Protein AF-A0A1G0DYE3-F1 (afdb_monomer_lite)

Sequence (332 aa):
MWALLFSGAIPAPATSFSSVQWHAHEMFFGFGWAVLGGFLLTSTKNWVKVRGYHGAALMFLVAAWLFERIGMWFEGAWPPFLFLISNNLFLGSIVAMLLWTLIRNRSSDFYPDNYFFLLMLPLFLVAKNLMLSAEYALVGWSMALGLFRMAFLVMLERTLAQFMKGVFNVTILQNPALDKSIKLLGLLLVFESLMPAQLAGGIALLLALLLAGRLVFWKPQLGMQRLDIGIMYLGYLAITAQLLVEFLGYIVHIEWIGSVPIHLFAFGAMGLVIPAMIVRISKGHTGRKVAFDALDKLALWIMMLAFVLRIVAPQIYPAAYAHWIRLAALCW

pLDDT: mean 95.25, std 3.14, range [78.81, 98.75]

Structure (mmCIF, N/CA/C/O backbone):
data_AF-A0A1G0DYE3-F1
#
_entry.id   AF-A0A1G0DYE3-F1
#
loop_
_atom_site.group_PDB
_atom_site.id
_atom_site.type_symbol
_atom_site.label_atom_id
_atom_site.label_alt_id
_atom_site.label_comp_id
_atom_site.label_asym_id
_atom_site.label_entity_id
_atom_site.label_seq_id
_atom_site.pdbx_PDB_ins_code
_atom_site.Cartn_x
_atom_site.Cartn_y
_atom_site.Cartn_z
_atom_site.occupancy
_atom_site.B_iso_or_equiv
_atom_site.auth_seq_id
_atom_site.auth_comp_id
_atom_site.auth_asym_id
_atom_site.auth_atom_id
_atom_site.pdbx_PDB_model_num
ATOM 1 N N . MET A 1 1 ? -0.150 -12.733 -14.035 1.00 91.25 1 MET A N 1
ATOM 2 C CA . MET A 1 1 ? 0.661 -12.164 -15.143 1.00 91.25 1 MET A CA 1
ATOM 3 C C . MET A 1 1 ? 2.136 -12.029 -14.783 1.00 91.25 1 MET A C 1
ATOM 5 O O . MET A 1 1 ? 2.940 -12.653 -15.458 1.00 91.25 1 MET A O 1
ATOM 9 N N . TRP A 1 2 ? 2.508 -11.305 -13.717 1.00 94.12 2 TRP A N 1
ATOM 10 C CA . TRP A 1 2 ? 3.921 -11.138 -13.326 1.00 94.12 2 TRP A CA 1
ATOM 11 C C . TRP A 1 2 ? 4.719 -12.447 -13.237 1.00 94.12 2 TRP A C 1
ATOM 13 O O . TRP A 1 2 ? 5.778 -12.541 -13.836 1.00 94.12 2 TRP A O 1
ATOM 23 N N . ALA A 1 3 ? 4.206 -13.486 -12.570 1.00 94.50 3 ALA A N 1
ATOM 24 C CA . ALA A 1 3 ? 4.919 -14.764 -12.476 1.00 94.50 3 ALA A CA 1
ATOM 25 C C . ALA A 1 3 ? 5.198 -15.420 -13.847 1.00 94.50 3 ALA A C 1
ATOM 27 O O . ALA A 1 3 ? 6.220 -16.082 -14.009 1.00 94.50 3 ALA A O 1
ATOM 28 N N . LEU A 1 4 ? 4.323 -15.214 -14.839 1.00 94.62 4 LEU A N 1
ATOM 29 C CA . LEU A 1 4 ? 4.527 -15.701 -16.209 1.00 94.62 4 LEU A CA 1
ATOM 30 C C . LEU A 1 4 ? 5.620 -14.895 -16.922 1.00 94.62 4 LEU A C 1
ATOM 32 O O . LEU A 1 4 ? 6.478 -15.483 -17.566 1.00 94.62 4 LEU A O 1
ATOM 36 N N . LEU A 1 5 ? 5.627 -13.570 -16.748 1.00 94.44 5 LEU A N 1
ATOM 37 C CA . LEU A 1 5 ? 6.681 -12.686 -17.259 1.00 94.44 5 LEU A CA 1
ATOM 38 C C . LEU A 1 5 ? 8.042 -13.012 -16.637 1.00 94.44 5 LEU A C 1
ATOM 40 O O . LEU A 1 5 ? 9.027 -13.203 -17.340 1.00 94.44 5 LEU A O 1
ATOM 44 N N . PHE A 1 6 ? 8.083 -13.126 -15.310 1.00 92.94 6 PHE A N 1
ATOM 45 C CA . PHE A 1 6 ? 9.300 -13.395 -14.551 1.00 92.94 6 PHE A CA 1
ATOM 46 C C . PHE A 1 6 ? 9.912 -14.761 -14.885 1.00 92.94 6 PHE A C 1
ATOM 48 O O . PHE A 1 6 ? 11.128 -14.908 -14.895 1.00 92.94 6 PHE A O 1
ATOM 55 N N . SER A 1 7 ? 9.078 -15.767 -15.169 1.00 91.75 7 SER A N 1
ATOM 56 C CA . SER A 1 7 ? 9.542 -17.098 -15.585 1.00 91.75 7 SER A CA 1
ATOM 57 C C . SER A 1 7 ? 9.880 -17.204 -17.076 1.00 91.75 7 SER A C 1
ATOM 59 O O . SER A 1 7 ? 10.309 -18.269 -17.511 1.00 91.75 7 SER A O 1
ATOM 61 N N . GLY A 1 8 ? 9.683 -16.137 -17.859 1.00 92.62 8 GLY A N 1
ATOM 62 C CA . GLY A 1 8 ? 9.890 -16.143 -19.308 1.00 92.62 8 GLY A CA 1
ATOM 63 C C . GLY A 1 8 ? 8.821 -16.906 -20.097 1.00 92.62 8 GLY A C 1
ATOM 64 O O . GLY A 1 8 ? 9.007 -17.158 -21.282 1.00 92.62 8 GLY A O 1
ATOM 65 N N . ALA A 1 9 ? 7.699 -17.276 -19.467 1.00 93.88 9 ALA A N 1
ATOM 66 C CA . ALA A 1 9 ? 6.602 -17.988 -20.125 1.00 93.88 9 ALA A CA 1
ATOM 67 C C . ALA A 1 9 ? 5.828 -17.100 -21.116 1.00 93.88 9 ALA A C 1
ATOM 69 O O . ALA A 1 9 ? 5.238 -17.608 -22.067 1.00 93.88 9 ALA A O 1
ATOM 70 N N . ILE A 1 10 ? 5.821 -15.783 -20.891 1.00 94.44 10 ILE A N 1
ATOM 71 C CA . ILE A 1 10 ? 5.311 -14.779 -21.832 1.00 94.44 10 ILE A CA 1
ATOM 72 C C . ILE A 1 10 ? 6.323 -13.629 -21.947 1.00 94.44 10 ILE A C 1
ATOM 74 O O . ILE A 1 10 ? 6.994 -13.325 -20.955 1.00 94.44 10 ILE A O 1
ATOM 78 N N . PRO A 1 11 ? 6.447 -12.978 -23.118 1.00 93.19 11 PRO A N 1
ATOM 79 C CA . PRO A 1 11 ? 7.347 -11.842 -23.283 1.00 93.19 11 PRO A CA 1
ATOM 80 C C . PRO A 1 11 ? 6.851 -10.621 -22.502 1.00 93.19 11 PRO A C 1
ATOM 82 O O . PRO A 1 11 ? 5.645 -10.413 -22.347 1.00 93.19 11 PRO A O 1
ATOM 85 N N . ALA A 1 12 ? 7.792 -9.799 -22.034 1.00 92.50 12 ALA A N 1
ATOM 86 C CA . ALA A 1 12 ? 7.478 -8.489 -21.475 1.00 92.50 12 ALA A CA 1
ATOM 87 C C . ALA A 1 12 ? 6.901 -7.553 -22.544 1.00 92.50 12 ALA A C 1
ATOM 89 O O . ALA A 1 12 ? 7.297 -7.657 -23.709 1.00 92.50 12 ALA A O 1
ATOM 90 N N . PRO A 1 13 ? 5.967 -6.655 -22.169 1.00 92.19 13 PRO A N 1
ATOM 91 C CA . PRO A 1 13 ? 5.487 -5.639 -23.092 1.00 92.19 13 PRO A CA 1
ATOM 92 C C . PRO A 1 13 ? 6.665 -4.780 -23.569 1.00 92.19 13 PRO A C 1
ATOM 94 O O . PRO A 1 13 ? 7.620 -4.548 -22.825 1.00 92.19 13 PRO A O 1
ATOM 97 N N . ALA A 1 14 ? 6.611 -4.334 -24.823 1.00 94.12 14 ALA A N 1
ATOM 98 C CA . ALA A 1 14 ? 7.618 -3.438 -25.375 1.00 94.12 14 ALA A CA 1
ATOM 99 C C . ALA A 1 14 ? 7.403 -2.043 -24.781 1.00 94.12 14 ALA A C 1
ATOM 101 O O . ALA A 1 14 ? 6.465 -1.350 -25.175 1.00 94.12 14 ALA A O 1
ATOM 102 N N . THR A 1 15 ? 8.230 -1.674 -23.804 1.00 95.19 15 THR A N 1
ATOM 103 C CA . THR A 1 15 ? 8.064 -0.443 -23.029 1.00 95.19 15 THR A CA 1
ATOM 104 C C . THR A 1 15 ? 9.386 0.273 -22.779 1.00 95.19 15 THR A C 1
ATOM 106 O O . THR A 1 15 ? 10.444 -0.355 -22.745 1.00 95.19 15 THR A O 1
ATOM 109 N N . SER A 1 16 ? 9.329 1.587 -22.557 1.00 94.00 16 SER A N 1
ATOM 110 C CA . SER A 1 16 ? 10.488 2.403 -22.155 1.00 94.00 16 SER A CA 1
ATOM 111 C C . SER A 1 16 ? 10.996 2.102 -20.735 1.00 94.00 16 SER A C 1
ATOM 113 O O . SER A 1 16 ? 12.158 2.351 -20.417 1.00 94.00 16 SER A O 1
ATOM 115 N N . PHE A 1 17 ? 10.142 1.531 -19.885 1.00 94.81 17 PHE A N 1
ATOM 116 C CA . PHE A 1 17 ? 10.464 1.073 -18.534 1.00 94.81 17 PHE A CA 1
ATOM 117 C C . PHE A 1 17 ? 10.675 -0.448 -18.479 1.00 94.81 17 PHE A C 1
ATOM 119 O O . PHE A 1 17 ? 10.208 -1.202 -19.330 1.00 94.81 17 PHE A O 1
ATOM 126 N N . SER A 1 18 ? 11.366 -0.919 -17.443 1.00 95.38 18 SER A N 1
ATOM 127 C CA . SER A 1 18 ? 11.647 -2.344 -17.232 1.00 95.38 18 SER A CA 1
ATOM 128 C C . SER A 1 18 ? 10.414 -3.154 -16.803 1.00 95.38 18 SER A C 1
ATOM 130 O O . SER A 1 18 ? 9.450 -2.629 -16.241 1.00 95.38 18 SER A O 1
ATOM 132 N N . SER A 1 19 ? 10.480 -4.481 -16.955 1.00 95.00 19 SER A N 1
ATOM 133 C CA . SER A 1 19 ? 9.444 -5.402 -16.457 1.00 95.00 19 SER A CA 1
ATOM 134 C C . SER A 1 19 ? 9.255 -5.327 -14.934 1.00 95.00 19 SER A C 1
ATOM 136 O O . SER A 1 19 ? 8.149 -5.534 -14.436 1.00 95.00 19 SER A O 1
ATOM 138 N N . VAL A 1 20 ? 10.311 -4.984 -14.189 1.00 94.31 20 VAL A N 1
ATOM 139 C CA . VAL A 1 20 ? 10.255 -4.764 -12.737 1.00 94.31 20 VAL A CA 1
ATOM 140 C C . VAL A 1 20 ? 9.498 -3.476 -12.408 1.00 94.31 20 VAL A C 1
ATOM 142 O O . VAL A 1 20 ? 8.661 -3.486 -11.507 1.00 94.31 20 VAL A O 1
ATOM 145 N N . GLN A 1 21 ? 9.729 -2.390 -13.154 1.00 96.62 21 GLN A N 1
ATOM 146 C CA . GLN A 1 21 ? 8.952 -1.151 -13.010 1.00 96.62 21 GLN A CA 1
ATOM 147 C C . GLN A 1 21 ? 7.479 -1.378 -13.356 1.00 96.62 21 GLN A C 1
ATOM 149 O O . GLN A 1 21 ? 6.607 -0.949 -12.601 1.00 96.62 21 GLN A O 1
ATOM 154 N N . TRP A 1 22 ? 7.194 -2.117 -14.435 1.00 97.19 22 TRP A N 1
ATOM 155 C CA . TRP A 1 22 ? 5.833 -2.536 -14.770 1.00 97.19 22 TRP A CA 1
ATOM 156 C C . TRP A 1 22 ? 5.197 -3.314 -13.612 1.00 97.19 22 TRP A C 1
ATOM 158 O O . TRP A 1 22 ? 4.104 -2.980 -13.169 1.00 97.19 22 TRP A O 1
ATOM 168 N N . HIS A 1 23 ? 5.899 -4.297 -13.039 1.00 96.38 23 HIS A N 1
ATOM 169 C CA . HIS A 1 23 ? 5.387 -5.068 -11.906 1.00 96.38 23 HIS A CA 1
ATOM 170 C C . HIS A 1 23 ? 5.100 -4.207 -10.673 1.00 96.38 23 HIS A C 1
ATOM 172 O O . HIS A 1 23 ? 4.021 -4.325 -10.087 1.00 96.38 23 HIS A O 1
ATOM 178 N N . ALA A 1 24 ? 6.036 -3.334 -10.293 1.00 96.56 24 ALA A N 1
ATOM 179 C CA . ALA A 1 24 ? 5.851 -2.401 -9.185 1.00 96.56 24 ALA A CA 1
ATOM 180 C C . ALA A 1 24 ? 4.639 -1.488 -9.431 1.00 96.56 24 ALA A C 1
ATOM 182 O O . ALA A 1 24 ? 3.841 -1.248 -8.520 1.00 96.56 24 ALA A O 1
ATOM 183 N N . HIS A 1 25 ? 4.447 -1.055 -10.678 1.00 97.75 25 HIS A N 1
ATOM 184 C CA . HIS A 1 25 ? 3.293 -0.275 -11.091 1.00 97.75 25 HIS A CA 1
ATOM 185 C C . HIS A 1 25 ? 1.972 -1.027 -10.979 1.00 97.75 25 HIS A C 1
ATOM 187 O O . HIS A 1 25 ? 1.035 -0.520 -10.359 1.00 97.75 25 HIS A O 1
ATOM 193 N N . GLU A 1 26 ? 1.890 -2.245 -11.509 1.00 97.12 26 GLU A N 1
ATOM 194 C CA . GLU A 1 26 ? 0.702 -3.086 -11.360 1.00 97.12 26 GLU A CA 1
ATOM 195 C C . GLU A 1 26 ? 0.386 -3.362 -9.884 1.00 97.12 26 GLU A C 1
ATOM 197 O O . GLU A 1 26 ? -0.780 -3.366 -9.495 1.00 97.12 26 GLU A O 1
ATOM 202 N N . MET A 1 27 ? 1.405 -3.540 -9.041 1.00 96.88 27 MET A N 1
ATOM 203 C CA . MET A 1 27 ? 1.232 -3.811 -7.615 1.00 96.88 27 MET A CA 1
ATOM 204 C C . MET A 1 27 ? 0.679 -2.598 -6.853 1.00 96.88 27 MET A C 1
ATOM 206 O O . MET A 1 27 ? -0.327 -2.716 -6.151 1.00 96.88 27 MET A O 1
ATOM 210 N N . PHE A 1 28 ? 1.306 -1.426 -6.990 1.00 97.94 28 PHE A N 1
ATOM 211 C CA . PHE A 1 28 ? 0.920 -0.228 -6.238 1.00 97.94 28 PHE A CA 1
ATOM 212 C C . PHE A 1 28 ? -0.236 0.540 -6.881 1.00 97.94 28 PHE A C 1
ATOM 214 O O . PHE A 1 28 ? -1.190 0.909 -6.200 1.00 97.94 28 PHE A O 1
ATOM 221 N N . PHE A 1 29 ? -0.175 0.790 -8.185 1.00 98.19 29 PHE A N 1
ATOM 222 C CA . PHE A 1 29 ? -1.116 1.673 -8.879 1.00 98.19 29 PHE A CA 1
ATOM 223 C C . PHE A 1 29 ? -2.224 0.911 -9.607 1.00 98.19 29 PHE A C 1
ATOM 225 O O . PHE A 1 29 ? -3.344 1.408 -9.688 1.00 98.19 29 PHE A O 1
ATOM 232 N N . GLY A 1 30 ? -1.955 -0.321 -10.047 1.00 97.38 30 GLY A N 1
ATOM 233 C CA . GLY A 1 30 ? -2.987 -1.232 -10.539 1.00 97.38 30 GLY A CA 1
ATOM 234 C C . GLY A 1 30 ? -3.865 -1.751 -9.402 1.00 97.38 30 GLY A C 1
ATOM 235 O O . GLY A 1 30 ? -5.016 -1.347 -9.254 1.00 97.38 30 GLY A O 1
ATOM 236 N N . PHE A 1 31 ? -3.320 -2.636 -8.574 1.00 96.81 31 PHE A N 1
ATOM 237 C CA . PHE A 1 31 ? -4.048 -3.284 -7.486 1.00 96.81 31 PHE A CA 1
ATOM 238 C C . PHE A 1 31 ? -4.199 -2.383 -6.254 1.00 96.81 31 PHE A C 1
ATOM 240 O O . PHE A 1 31 ? -5.318 -2.149 -5.790 1.00 96.81 31 PHE A O 1
ATOM 247 N N . GLY A 1 32 ? -3.090 -1.849 -5.731 1.00 97.06 32 GLY A N 1
ATOM 248 C CA . GLY A 1 32 ? -3.085 -1.080 -4.485 1.00 97.06 32 GLY A CA 1
ATOM 249 C C . GLY A 1 32 ? -4.044 0.109 -4.510 1.00 97.06 32 GLY A C 1
ATOM 250 O O . GLY A 1 32 ? -4.842 0.275 -3.589 1.00 97.06 32 GLY A O 1
ATOM 251 N N . TRP A 1 33 ? -4.028 0.901 -5.583 1.00 97.75 33 TRP A N 1
ATOM 252 C CA . TRP A 1 33 ? -4.892 2.073 -5.732 1.00 97.75 33 TRP A CA 1
ATOM 253 C C . TRP A 1 33 ? -6.340 1.760 -6.094 1.00 97.75 33 TRP A C 1
ATOM 255 O O . TRP A 1 33 ? -7.221 2.516 -5.683 1.00 97.75 33 TRP A O 1
ATOM 265 N N . ALA A 1 34 ? -6.624 0.650 -6.780 1.00 96.69 34 ALA A N 1
ATOM 266 C CA . ALA A 1 34 ? -8.007 0.204 -6.950 1.00 96.69 34 ALA A CA 1
ATOM 267 C C . ALA A 1 34 ? -8.670 -0.024 -5.580 1.00 96.69 34 ALA A C 1
ATOM 269 O O . ALA A 1 34 ? -9.792 0.422 -5.331 1.00 96.69 34 ALA A O 1
ATOM 270 N N . VAL A 1 35 ? -7.935 -0.642 -4.653 1.00 95.62 35 VAL A N 1
ATOM 271 C CA . VAL A 1 35 ? -8.422 -0.936 -3.302 1.00 95.62 35 VAL A CA 1
ATOM 272 C C . VAL A 1 35 ? -8.392 0.298 -2.401 1.00 95.62 35 VAL A C 1
ATOM 274 O O . VAL A 1 35 ? -9.415 0.647 -1.811 1.00 95.62 35 VAL A O 1
ATOM 277 N N . LEU A 1 36 ? -7.244 0.976 -2.293 1.00 96.62 36 LEU A N 1
ATOM 278 C CA . LEU A 1 36 ? -7.081 2.162 -1.447 1.00 96.62 36 LEU A CA 1
ATOM 279 C C . LEU A 1 36 ? -8.028 3.279 -1.888 1.00 96.62 36 LEU A C 1
ATOM 281 O O . LEU A 1 36 ? -8.699 3.885 -1.057 1.00 96.62 36 LEU A O 1
ATOM 285 N N . GLY A 1 37 ? -8.133 3.512 -3.194 1.00 96.44 37 GLY A N 1
ATOM 286 C CA . GLY A 1 37 ? -9.046 4.482 -3.776 1.00 96.44 37 GLY A CA 1
ATOM 287 C C . GLY A 1 37 ? -10.507 4.180 -3.451 1.00 96.44 37 GLY A C 1
ATOM 288 O O . GLY A 1 37 ? -11.218 5.048 -2.944 1.00 96.44 37 GLY A O 1
ATOM 289 N N . GLY A 1 38 ? -10.950 2.937 -3.673 1.00 94.25 38 GLY A N 1
ATOM 290 C CA . GLY A 1 38 ? -12.312 2.508 -3.339 1.00 94.25 38 GLY A CA 1
ATOM 291 C C . GLY A 1 38 ? -12.625 2.621 -1.842 1.00 94.25 38 GLY A C 1
ATOM 292 O O . GLY A 1 38 ? -13.696 3.111 -1.462 1.00 94.25 38 GLY A O 1
ATOM 293 N N . PHE A 1 39 ? -11.670 2.243 -0.986 1.00 93.19 39 PHE A N 1
ATOM 294 C CA . PHE A 1 39 ? -11.766 2.435 0.460 1.00 93.19 39 PHE A CA 1
ATOM 295 C C . PHE A 1 39 ? -11.916 3.919 0.808 1.00 93.19 39 PHE A C 1
ATOM 297 O O . PHE A 1 39 ? -12.878 4.293 1.474 1.00 93.19 39 PHE A O 1
ATOM 304 N N . LEU A 1 40 ? -11.025 4.784 0.317 1.00 95.38 40 LEU A N 1
ATOM 305 C CA . LEU A 1 40 ? -11.035 6.209 0.643 1.00 95.38 40 LEU A CA 1
ATOM 306 C C . LEU A 1 40 ? -12.302 6.907 0.145 1.00 95.38 40 LEU A C 1
ATOM 308 O O . LEU A 1 40 ? -12.895 7.669 0.905 1.00 95.38 40 LEU A O 1
ATOM 312 N N . LEU A 1 41 ? -12.791 6.618 -1.064 1.00 95.19 41 LEU A N 1
ATOM 313 C CA . LEU A 1 41 ? -14.058 7.179 -1.560 1.00 95.19 41 LEU A CA 1
ATOM 314 C C . LEU A 1 41 ? -15.249 6.787 -0.671 1.00 95.19 41 LEU A C 1
ATOM 316 O O . LEU A 1 41 ? -16.208 7.547 -0.518 1.00 95.19 41 LEU A O 1
ATOM 320 N N . THR A 1 42 ? -15.179 5.610 -0.051 1.00 91.06 42 THR A N 1
ATOM 321 C CA . THR A 1 42 ? -16.215 5.109 0.852 1.00 91.06 42 THR A CA 1
ATOM 322 C C . THR A 1 42 ? -16.070 5.662 2.267 1.00 91.06 42 THR A C 1
ATOM 324 O O . THR A 1 42 ? -17.075 5.969 2.904 1.00 91.06 42 THR A O 1
ATOM 327 N N . SER A 1 43 ? -14.848 5.790 2.779 1.00 90.88 43 SER A N 1
ATOM 328 C CA . SER A 1 43 ? -14.583 6.221 4.151 1.00 90.88 43 SER A CA 1
ATOM 329 C C . SER A 1 43 ? -14.651 7.734 4.316 1.00 90.88 43 SER A C 1
ATOM 331 O O . SER A 1 43 ? -15.241 8.204 5.286 1.00 90.88 43 SER A O 1
ATOM 333 N N . THR A 1 44 ? -14.120 8.501 3.360 1.00 92.69 44 THR A N 1
ATOM 334 C CA . THR A 1 44 ? -14.093 9.973 3.430 1.00 92.69 44 THR A CA 1
ATOM 335 C C . THR A 1 44 ? -15.492 10.559 3.551 1.00 92.69 44 THR A C 1
ATOM 337 O O . THR A 1 44 ? -15.706 11.436 4.384 1.00 92.69 44 THR A O 1
ATOM 340 N N . LYS A 1 45 ? -16.480 10.007 2.833 1.00 90.94 45 LYS A N 1
ATOM 341 C CA . LYS A 1 45 ? -17.884 10.435 2.938 1.00 90.94 45 LYS A CA 1
ATOM 342 C C . LYS A 1 45 ? -18.413 10.363 4.379 1.00 90.94 45 LYS A C 1
ATOM 344 O O . LYS A 1 45 ? -19.159 11.237 4.803 1.00 90.94 45 LYS A O 1
ATOM 349 N N . ASN A 1 46 ? -17.997 9.346 5.141 1.00 90.50 46 ASN A N 1
ATOM 350 C CA . ASN A 1 46 ? -18.403 9.162 6.532 1.00 90.50 46 ASN A CA 1
ATOM 351 C C . ASN A 1 46 ? -17.648 10.128 7.451 1.00 90.50 46 ASN A C 1
ATOM 353 O O . ASN A 1 46 ? -18.221 10.618 8.418 1.00 90.50 46 ASN A O 1
ATOM 357 N N . TRP A 1 47 ? -16.379 10.416 7.145 1.00 93.06 47 TRP A N 1
ATOM 358 C CA . TRP A 1 47 ? -15.543 11.334 7.926 1.00 93.06 47 TRP A CA 1
ATOM 359 C C . TRP A 1 47 ? -16.059 12.770 7.869 1.00 93.06 47 TRP A C 1
ATOM 361 O O . TRP A 1 47 ? -16.154 13.413 8.909 1.00 93.06 47 TRP A O 1
ATOM 371 N N . VAL A 1 48 ? -16.445 13.239 6.676 1.00 94.00 48 VAL A N 1
ATOM 372 C CA . VAL A 1 48 ? -16.955 14.606 6.461 1.00 94.00 48 VAL A CA 1
ATOM 373 C C . VAL A 1 48 ? -18.487 14.697 6.391 1.00 94.00 48 VAL A C 1
ATOM 375 O O . VAL A 1 48 ? -19.030 15.778 6.170 1.00 94.00 48 VAL A O 1
ATOM 378 N N . LYS A 1 49 ? -19.195 13.578 6.600 1.00 92.75 49 LYS A N 1
ATOM 379 C CA . LYS A 1 49 ? -20.669 13.465 6.649 1.00 92.75 49 LYS A CA 1
ATOM 380 C C . LYS A 1 49 ? -21.391 13.926 5.375 1.00 92.75 49 LYS A C 1
ATOM 382 O O . LYS A 1 49 ? -22.409 14.610 5.441 1.00 92.75 49 LYS A O 1
ATOM 387 N N . VAL A 1 50 ? -20.892 13.515 4.211 1.00 94.25 50 VAL A N 1
ATOM 388 C CA . VAL A 1 50 ? -21.513 13.801 2.906 1.00 94.25 50 VAL A CA 1
ATOM 389 C C . VAL A 1 50 ? -21.956 12.526 2.195 1.00 94.25 50 VAL A C 1
ATOM 391 O O . VAL A 1 50 ? -21.566 11.411 2.547 1.00 94.25 50 VAL A O 1
ATOM 394 N N . ARG A 1 51 ? -22.772 12.680 1.149 1.00 92.94 51 ARG A N 1
ATOM 395 C CA . ARG A 1 51 ? -23.107 11.573 0.250 1.00 92.94 51 ARG A CA 1
ATOM 396 C C . ARG A 1 51 ? -21.866 11.177 -0.556 1.00 92.94 51 ARG A C 1
ATOM 398 O O . ARG A 1 51 ? -21.210 12.026 -1.145 1.00 92.94 51 ARG A O 1
ATOM 405 N N . GLY A 1 52 ? -21.557 9.883 -0.585 1.00 92.06 52 GLY A N 1
ATOM 406 C CA . GLY A 1 52 ? -20.434 9.358 -1.367 1.00 92.06 52 GLY A CA 1
ATOM 407 C C . GLY A 1 52 ? -20.727 9.303 -2.865 1.00 92.06 52 GLY A C 1
ATOM 408 O O . GLY A 1 52 ? -21.887 9.259 -3.279 1.00 92.06 52 GLY A O 1
ATOM 409 N N . TYR A 1 53 ? -19.663 9.247 -3.664 1.00 94.94 53 TYR A N 1
ATOM 410 C CA . TYR A 1 53 ? -19.744 9.065 -5.111 1.00 94.94 53 TYR A CA 1
ATOM 411 C C . TYR A 1 53 ? -20.404 7.729 -5.483 1.00 94.94 53 TYR A C 1
ATOM 413 O O . TYR A 1 53 ? -20.185 6.709 -4.829 1.00 94.94 53 TYR A O 1
ATOM 421 N N . HIS A 1 54 ? -21.217 7.734 -6.541 1.00 94.06 54 HIS A N 1
ATOM 422 C CA . HIS A 1 54 ? -21.928 6.558 -7.044 1.00 94.06 54 HIS A CA 1
ATOM 423 C C . HIS A 1 54 ? -22.207 6.672 -8.550 1.00 94.06 54 HIS A C 1
ATOM 425 O O . HIS A 1 54 ? -22.092 7.750 -9.135 1.00 94.06 54 HIS A O 1
ATOM 431 N N . GLY A 1 55 ? -22.630 5.570 -9.176 1.00 95.56 55 GLY A N 1
ATOM 432 C CA . GLY A 1 55 ? -23.072 5.553 -10.574 1.00 95.56 55 GLY A CA 1
ATOM 433 C C . GLY A 1 55 ? -21.962 5.941 -11.553 1.00 95.56 55 GLY A C 1
ATOM 434 O O . GLY A 1 55 ? -20.861 5.397 -11.481 1.00 95.56 55 GLY A O 1
ATOM 435 N N . ALA A 1 56 ? -22.253 6.889 -12.450 1.00 97.69 56 ALA A N 1
ATOM 436 C CA . ALA A 1 56 ? -21.372 7.288 -13.551 1.00 97.69 56 ALA A CA 1
ATOM 437 C C . ALA A 1 56 ? -19.953 7.678 -13.105 1.00 97.69 56 ALA A C 1
ATOM 439 O O . ALA A 1 56 ? -18.990 7.321 -13.775 1.00 97.69 56 ALA A O 1
ATOM 440 N N . ALA A 1 57 ? -19.804 8.332 -11.947 1.00 97.19 57 ALA A N 1
ATOM 441 C CA . ALA A 1 57 ? -18.487 8.686 -11.415 1.00 97.19 57 ALA A CA 1
ATOM 442 C C . ALA A 1 57 ? -17.614 7.446 -11.150 1.00 97.19 57 ALA A C 1
ATOM 444 O O . ALA A 1 57 ? -16.433 7.436 -11.481 1.00 97.19 57 ALA A O 1
ATOM 445 N N . LEU A 1 58 ? -18.197 6.376 -10.597 1.00 97.06 58 LEU A N 1
ATOM 446 C CA . LEU A 1 58 ? -17.467 5.131 -10.346 1.00 97.06 58 LEU A CA 1
ATOM 447 C C . LEU A 1 58 ? -17.228 4.343 -11.639 1.00 97.06 58 LEU A C 1
ATOM 449 O O . LEU A 1 58 ? -16.151 3.782 -11.804 1.00 97.06 58 LEU A O 1
ATOM 453 N N . MET A 1 59 ? -18.187 4.342 -12.574 1.00 98.25 59 MET A N 1
ATOM 454 C CA . MET A 1 59 ? -17.999 3.724 -13.896 1.00 98.25 59 MET A CA 1
ATOM 455 C C . MET A 1 59 ? -16.841 4.378 -14.656 1.00 98.25 59 MET A C 1
ATOM 457 O O . MET A 1 59 ? -16.012 3.677 -15.230 1.00 98.25 59 MET A O 1
ATOM 461 N N . PHE A 1 60 ? -16.746 5.710 -14.607 1.00 98.56 60 PHE A N 1
ATOM 462 C CA . PHE A 1 60 ? -15.635 6.458 -15.185 1.00 98.56 60 PHE A CA 1
ATOM 463 C C . PHE A 1 60 ? -14.293 6.065 -14.557 1.00 98.56 60 PHE A C 1
ATOM 465 O O . PHE A 1 60 ? -13.349 5.790 -15.288 1.00 98.56 60 PHE A O 1
ATOM 472 N N . LEU A 1 61 ? -14.206 5.977 -13.223 1.00 98.56 61 LEU A N 1
ATOM 473 C CA . LEU A 1 61 ? -12.970 5.552 -12.558 1.00 98.56 61 LEU A CA 1
ATOM 474 C C . LEU A 1 61 ? -12.558 4.128 -12.955 1.00 98.56 61 LEU A C 1
ATOM 476 O O . LEU A 1 61 ? -11.376 3.885 -13.177 1.00 98.56 61 LEU A O 1
ATOM 480 N N . VAL A 1 62 ? -13.513 3.203 -13.098 1.00 98.50 62 VAL A N 1
ATOM 481 C CA . VAL A 1 62 ? -13.239 1.839 -13.581 1.00 98.50 62 VAL A CA 1
ATOM 482 C C . VAL A 1 62 ? -12.750 1.855 -15.032 1.00 98.50 62 VAL A C 1
ATOM 484 O O . VAL A 1 62 ? -11.769 1.188 -15.350 1.00 98.50 62 VAL A O 1
ATOM 487 N N . ALA A 1 63 ? -13.386 2.637 -15.908 1.00 98.75 63 ALA A N 1
ATOM 488 C CA . ALA A 1 63 ? -12.959 2.777 -17.298 1.00 98.75 63 ALA A CA 1
ATOM 489 C C . ALA A 1 63 ? -11.556 3.394 -17.405 1.00 98.75 63 ALA A C 1
ATOM 491 O O . ALA A 1 63 ? -10.723 2.886 -18.149 1.00 98.75 63 ALA A O 1
ATOM 492 N N . ALA A 1 64 ? -11.265 4.434 -16.620 1.00 98.75 64 ALA A N 1
ATOM 493 C CA . ALA A 1 64 ? -9.944 5.049 -16.549 1.00 98.75 64 ALA A CA 1
ATOM 494 C C . ALA A 1 64 ? -8.888 4.069 -16.013 1.00 98.75 64 ALA A C 1
ATOM 496 O O . ALA A 1 64 ? -7.773 4.029 -16.526 1.00 98.75 64 ALA A O 1
ATOM 497 N N . TRP A 1 65 ? -9.239 3.243 -15.021 1.00 98.69 65 TRP A N 1
ATOM 498 C CA . TRP A 1 65 ? -8.353 2.204 -14.494 1.00 98.69 65 TRP A CA 1
ATOM 499 C C . TRP A 1 65 ? -8.032 1.137 -15.548 1.00 98.69 65 TRP A C 1
ATOM 501 O O . TRP A 1 65 ? -6.866 0.795 -15.741 1.00 98.69 65 TRP A O 1
ATOM 511 N N . LEU A 1 66 ? -9.045 0.649 -16.277 1.00 98.69 66 LEU A N 1
ATOM 512 C CA . LEU A 1 66 ? -8.856 -0.292 -17.387 1.00 98.69 66 LEU A CA 1
ATOM 513 C C . LEU A 1 66 ? -8.013 0.325 -18.507 1.00 98.69 66 LEU A C 1
ATOM 515 O O . LEU A 1 66 ? -7.105 -0.326 -19.019 1.00 98.69 66 LEU A O 1
ATOM 519 N N . PHE A 1 67 ? -8.284 1.584 -18.853 1.00 98.69 67 PHE A N 1
ATOM 520 C CA . PHE A 1 67 ? -7.533 2.322 -19.863 1.00 98.69 67 PHE A CA 1
ATOM 521 C C . PHE A 1 67 ? -6.047 2.405 -19.508 1.00 98.69 67 PHE A C 1
ATOM 523 O O . PHE A 1 67 ? -5.202 2.142 -20.361 1.00 98.69 67 PHE A O 1
ATOM 530 N N . GLU A 1 68 ? -5.736 2.647 -18.235 1.00 98.38 68 GLU A N 1
ATOM 531 C CA . GLU A 1 68 ? -4.373 2.631 -17.716 1.00 98.38 68 GLU A CA 1
ATOM 532 C C . GLU A 1 68 ? -3.696 1.258 -17.850 1.00 98.38 68 GLU A C 1
ATOM 534 O O . GLU A 1 68 ? -2.540 1.187 -18.259 1.00 98.38 68 GLU A O 1
ATOM 539 N N . ARG A 1 69 ? -4.398 0.152 -17.554 1.00 97.88 69 ARG A N 1
ATOM 540 C CA . ARG A 1 69 ? -3.835 -1.207 -17.715 1.00 97.88 69 ARG A CA 1
ATOM 541 C C . ARG A 1 69 ? -3.468 -1.498 -19.167 1.00 97.88 69 ARG A C 1
ATOM 543 O O . ARG A 1 69 ? -2.415 -2.067 -19.440 1.00 97.88 69 ARG A O 1
ATOM 550 N N . ILE A 1 70 ? -4.329 -1.076 -20.092 1.00 97.94 70 ILE A N 1
ATOM 551 C CA . ILE A 1 70 ? -4.080 -1.184 -21.532 1.00 97.94 70 ILE A CA 1
ATOM 552 C C . ILE A 1 70 ? -2.879 -0.304 -21.907 1.00 97.94 70 ILE A C 1
ATOM 554 O O . ILE A 1 70 ? -1.957 -0.788 -22.558 1.00 97.94 70 ILE A O 1
ATOM 558 N N . GLY A 1 71 ? -2.831 0.946 -21.440 1.00 97.38 71 GLY A N 1
ATOM 559 C CA . GLY A 1 71 ? -1.711 1.851 -21.717 1.00 97.38 71 GLY A CA 1
ATOM 560 C C . GLY A 1 71 ? -0.370 1.323 -21.213 1.00 97.38 71 GLY A C 1
ATOM 561 O O . GLY A 1 71 ? 0.616 1.396 -21.934 1.00 97.38 71 GLY A O 1
ATOM 562 N N . MET A 1 72 ? -0.336 0.712 -20.028 1.00 97.44 72 MET A N 1
ATOM 563 C CA . MET A 1 72 ? 0.872 0.080 -19.487 1.00 97.44 72 MET A CA 1
ATOM 564 C C . MET A 1 72 ? 1.347 -1.127 -20.296 1.00 97.44 72 MET A C 1
ATOM 566 O O . MET A 1 72 ? 2.541 -1.411 -20.311 1.00 97.44 72 MET A O 1
ATOM 570 N N . TRP A 1 73 ? 0.436 -1.859 -20.938 1.00 96.44 73 TRP A N 1
ATOM 571 C CA . TRP A 1 73 ? 0.787 -3.010 -21.772 1.00 96.44 73 TRP A CA 1
ATOM 572 C C . TRP A 1 73 ? 1.226 -2.606 -23.186 1.00 96.44 73 TRP A C 1
ATOM 574 O O . TRP A 1 73 ? 2.065 -3.275 -23.783 1.00 96.44 73 TRP A O 1
ATOM 584 N N . PHE A 1 74 ? 0.671 -1.517 -23.722 1.00 96.69 74 PHE A N 1
ATOM 585 C CA . PHE A 1 74 ? 0.885 -1.073 -25.103 1.00 96.69 74 PHE A CA 1
ATOM 586 C C . PHE A 1 74 ? 1.710 0.220 -25.229 1.00 96.69 74 PHE A C 1
ATOM 588 O O . PHE A 1 74 ? 1.679 0.839 -26.290 1.00 96.69 74 PHE A O 1
ATOM 595 N N . GLU A 1 75 ? 2.452 0.633 -24.194 1.00 96.56 75 GLU A N 1
ATOM 596 C CA . GLU A 1 75 ? 3.171 1.921 -24.179 1.00 96.56 75 GLU A CA 1
ATOM 597 C C . GLU A 1 75 ? 4.070 2.119 -25.405 1.00 96.56 75 GLU A C 1
ATOM 599 O O . GLU A 1 75 ? 3.916 3.125 -26.093 1.00 96.56 75 GLU A O 1
ATOM 604 N N . GLY A 1 76 ? 4.903 1.139 -25.765 1.00 95.19 76 GLY A N 1
ATOM 605 C CA . GLY A 1 76 ? 5.794 1.257 -26.923 1.00 95.19 76 GLY A CA 1
ATOM 606 C C . GLY A 1 76 ? 5.086 1.323 -28.282 1.00 95.19 76 GLY A C 1
ATOM 607 O O . GLY A 1 76 ? 5.714 1.673 -29.278 1.00 95.19 76 GLY A O 1
ATOM 608 N N . ALA A 1 77 ? 3.789 1.006 -28.345 1.00 96.31 77 ALA A N 1
ATOM 609 C CA . ALA A 1 77 ? 2.970 1.126 -29.553 1.00 96.31 77 ALA A CA 1
ATOM 610 C C . ALA A 1 77 ? 2.121 2.410 -29.579 1.00 96.31 77 ALA A C 1
ATOM 612 O O . ALA A 1 77 ? 1.466 2.692 -30.584 1.00 96.31 77 ALA A O 1
ATOM 613 N N . TRP A 1 78 ? 2.069 3.166 -28.480 1.00 96.94 78 TRP A N 1
ATOM 614 C CA . TRP A 1 78 ? 1.194 4.325 -28.333 1.00 96.94 78 TRP A CA 1
ATOM 615 C C . TRP A 1 78 ? 1.951 5.645 -28.498 1.00 96.94 78 TRP A C 1
ATOM 617 O O . TRP A 1 78 ? 3.119 5.755 -28.128 1.00 96.94 78 TRP A O 1
ATOM 627 N N . PRO A 1 79 ? 1.282 6.707 -28.987 1.00 96.62 79 PRO A N 1
ATOM 628 C CA . PRO A 1 79 ? 1.835 8.050 -28.909 1.00 96.62 79 PRO A CA 1
ATOM 629 C C . PRO A 1 79 ? 2.090 8.450 -27.443 1.00 96.62 79 PRO A C 1
ATOM 631 O O . PRO A 1 79 ? 1.215 8.208 -26.600 1.00 96.62 79 PRO A O 1
ATOM 634 N N . PRO A 1 80 ? 3.197 9.154 -27.128 1.00 95.44 80 PRO A N 1
ATOM 635 C CA . PRO A 1 80 ? 3.533 9.534 -25.750 1.00 95.44 80 PRO A CA 1
ATOM 636 C C . PRO A 1 80 ? 2.412 10.283 -25.017 1.00 95.44 80 PRO A C 1
ATOM 638 O O . PRO A 1 80 ? 2.173 10.069 -23.831 1.00 95.44 80 PRO A O 1
ATOM 641 N N . PHE A 1 81 ? 1.667 11.129 -25.734 1.00 97.19 81 PHE A N 1
ATOM 642 C CA . PHE A 1 81 ? 0.534 11.868 -25.177 1.00 97.19 81 PHE A CA 1
ATOM 643 C C . PHE A 1 81 ? -0.618 10.956 -24.726 1.00 97.19 81 PHE A C 1
ATOM 645 O O . PHE A 1 81 ? -1.204 11.176 -23.666 1.00 97.19 81 PHE A O 1
ATOM 652 N N . LEU A 1 82 ? -0.927 9.910 -25.499 1.00 98.06 82 LEU A N 1
ATOM 653 C CA . LEU A 1 82 ? -1.984 8.961 -25.154 1.00 98.06 82 LEU A CA 1
ATOM 654 C C . LEU A 1 82 ? -1.597 8.146 -23.916 1.00 98.06 82 LEU A C 1
ATOM 656 O O . LEU A 1 82 ? -2.421 7.963 -23.018 1.00 98.06 82 LEU A O 1
ATOM 660 N N . PHE A 1 83 ? -0.335 7.715 -23.846 1.00 97.06 83 PHE A N 1
ATOM 661 C CA . PHE A 1 83 ? 0.208 7.045 -22.669 1.00 97.06 83 PHE A CA 1
ATOM 662 C C . PHE A 1 83 ? 0.159 7.948 -21.429 1.00 97.06 83 PHE A C 1
ATOM 664 O O . PHE A 1 83 ? -0.310 7.515 -20.379 1.00 97.06 83 PHE A O 1
ATOM 671 N N . LEU A 1 84 ? 0.544 9.224 -21.552 1.00 96.62 84 LEU A N 1
ATOM 672 C CA . LEU A 1 84 ? 0.506 10.186 -20.447 1.00 96.62 84 LEU A CA 1
ATOM 673 C C . LEU A 1 84 ? -0.905 10.350 -19.863 1.00 96.62 84 LEU A C 1
ATOM 675 O O . LEU A 1 84 ? -1.065 10.317 -18.639 1.00 96.62 84 LEU A O 1
ATOM 679 N N . ILE A 1 85 ? -1.917 10.516 -20.725 1.00 98.25 85 ILE A N 1
ATOM 680 C CA . ILE A 1 85 ? -3.319 10.616 -20.295 1.00 98.25 85 ILE A CA 1
ATOM 681 C C . ILE A 1 85 ? -3.743 9.316 -19.623 1.00 98.25 85 ILE A C 1
ATOM 683 O O . ILE A 1 85 ? -4.234 9.348 -18.497 1.00 98.25 85 ILE A O 1
ATOM 687 N N . SER A 1 86 ? -3.531 8.184 -20.293 1.00 98.19 86 SER A N 1
ATOM 688 C CA . SER A 1 86 ? -3.873 6.856 -19.783 1.00 98.19 86 SER A CA 1
ATOM 689 C C . SER A 1 86 ? -3.314 6.623 -18.384 1.00 98.19 86 SER A C 1
ATOM 691 O O . SER A 1 86 ? -4.049 6.278 -17.460 1.00 98.19 86 SER A O 1
ATOM 693 N N . ASN A 1 87 ? -2.037 6.950 -18.201 1.00 97.06 87 ASN A N 1
ATOM 694 C CA . ASN A 1 87 ? -1.319 6.738 -16.962 1.00 97.06 87 ASN A CA 1
ATOM 695 C C . ASN A 1 87 ? -1.657 7.738 -15.848 1.00 97.06 87 ASN A C 1
ATOM 697 O O . ASN A 1 87 ? -1.266 7.526 -14.709 1.00 97.06 87 ASN A O 1
ATOM 701 N N . ASN A 1 88 ? -2.375 8.830 -16.106 1.00 98.25 88 ASN A N 1
ATOM 702 C CA . ASN A 1 88 ? -2.697 9.808 -15.057 1.00 98.25 88 ASN A CA 1
ATOM 703 C C . ASN A 1 88 ? -4.198 10.018 -14.852 1.00 98.25 88 ASN A C 1
ATOM 705 O O . ASN A 1 88 ? -4.588 10.552 -13.815 1.00 98.25 88 ASN A O 1
ATOM 709 N N . LEU A 1 89 ? -5.051 9.563 -15.771 1.00 98.56 89 LEU A N 1
ATOM 710 C CA . LEU A 1 89 ? -6.486 9.822 -15.717 1.00 98.56 89 LEU A CA 1
ATOM 711 C C . LEU A 1 89 ? -7.147 9.189 -14.488 1.00 98.56 89 LEU A C 1
ATOM 713 O O . LEU A 1 89 ? -7.879 9.877 -13.779 1.00 98.56 89 LEU A O 1
ATOM 717 N N . PHE A 1 90 ? -6.876 7.912 -14.205 1.00 98.75 90 PHE A N 1
ATOM 718 C CA . PHE A 1 90 ? -7.469 7.211 -13.062 1.00 98.75 90 PHE A CA 1
ATOM 719 C C . PHE A 1 90 ? -7.025 7.826 -11.732 1.00 98.75 90 PHE A C 1
ATOM 721 O O . PHE A 1 90 ? -7.854 8.324 -10.965 1.00 98.75 90 PHE A O 1
ATOM 728 N N . LEU A 1 91 ? -5.710 7.829 -11.484 1.00 98.62 91 LEU A N 1
ATOM 729 C CA . LEU A 1 91 ? -5.144 8.322 -10.231 1.00 98.62 91 LEU A CA 1
ATOM 730 C C . LEU A 1 91 ? -5.411 9.823 -10.034 1.00 98.62 91 LEU A C 1
ATOM 732 O O . LEU A 1 91 ? -5.781 10.249 -8.943 1.00 98.62 91 LEU A O 1
ATOM 736 N N . GLY A 1 92 ? -5.267 10.623 -11.090 1.00 98.69 92 GLY A N 1
ATOM 737 C CA . GLY A 1 92 ? -5.515 12.061 -11.042 1.00 98.69 92 GLY A CA 1
ATOM 738 C C . GLY A 1 92 ? -6.966 12.376 -10.700 1.00 98.69 92 GLY A C 1
ATOM 739 O O . GLY A 1 92 ? -7.226 13.187 -9.812 1.00 98.69 92 GLY A O 1
ATOM 740 N N . SER A 1 93 ? -7.914 11.674 -11.325 1.00 98.69 93 SER A N 1
ATOM 741 C CA . SER A 1 93 ? -9.341 11.878 -11.063 1.00 98.69 93 SER A CA 1
ATOM 742 C C . SER A 1 93 ? -9.728 11.486 -9.641 1.00 98.69 93 SER A C 1
ATOM 744 O O . SER A 1 93 ? -10.393 12.258 -8.954 1.00 98.69 93 SER A O 1
ATOM 746 N N . ILE A 1 94 ? -9.293 10.316 -9.159 1.00 98.56 94 ILE A N 1
ATOM 747 C CA . ILE A 1 94 ? -9.649 9.873 -7.807 1.00 98.56 94 ILE A CA 1
ATOM 748 C C . ILE A 1 94 ? -9.004 10.749 -6.728 1.00 98.56 94 ILE A C 1
ATOM 750 O O . ILE A 1 94 ? -9.671 11.103 -5.756 1.00 98.56 94 ILE A O 1
ATOM 754 N N . VAL A 1 95 ? -7.749 11.173 -6.917 1.00 98.62 95 VAL A N 1
ATOM 755 C CA . VAL A 1 95 ? -7.079 12.128 -6.022 1.00 98.62 95 VAL A CA 1
ATOM 756 C C . VAL A 1 95 ? -7.829 13.457 -6.012 1.00 98.62 95 VAL A C 1
ATOM 758 O O . VAL A 1 95 ? -8.138 13.960 -4.933 1.00 98.62 95 VAL A O 1
ATOM 761 N N . ALA A 1 96 ? -8.205 13.993 -7.176 1.00 98.56 96 ALA A N 1
ATOM 762 C CA . ALA A 1 96 ? -8.975 15.231 -7.261 1.00 98.56 96 ALA A CA 1
ATOM 763 C C . ALA A 1 96 ? -10.332 15.122 -6.545 1.00 98.56 96 ALA A C 1
ATOM 765 O O . ALA A 1 96 ? -10.689 16.010 -5.773 1.00 98.56 96 ALA A O 1
ATOM 766 N N . MET A 1 97 ? -11.064 14.018 -6.728 1.00 98.25 97 MET A N 1
ATOM 767 C CA . MET A 1 97 ? -12.346 13.768 -6.054 1.00 98.25 97 MET A CA 1
ATOM 768 C C . MET A 1 97 ? -12.201 13.694 -4.525 1.00 98.25 97 MET A C 1
ATOM 770 O O . MET A 1 97 ? -13.008 14.268 -3.786 1.00 98.25 97 MET A O 1
ATOM 774 N N . LEU A 1 98 ? -11.162 13.010 -4.036 1.00 97.94 98 LEU A N 1
ATOM 775 C CA . LEU A 1 98 ? -10.879 12.889 -2.605 1.00 97.94 98 LEU A CA 1
ATOM 776 C C . LEU A 1 98 ? -10.475 14.234 -1.993 1.00 97.94 98 LEU A C 1
ATOM 778 O O . LEU A 1 98 ? -11.024 14.625 -0.963 1.00 97.94 98 LEU A O 1
ATOM 782 N N . LEU A 1 99 ? -9.565 14.965 -2.642 1.00 97.62 99 LEU A N 1
ATOM 783 C CA . LEU A 1 99 ? -9.140 16.293 -2.198 1.00 97.62 99 LEU A CA 1
ATOM 784 C C . LEU A 1 99 ? -10.306 17.277 -2.201 1.00 97.62 99 LEU A C 1
ATOM 786 O O . LEU A 1 99 ? -10.516 17.965 -1.206 1.00 97.62 99 LEU A O 1
ATOM 790 N N . TRP A 1 100 ? -11.111 17.293 -3.265 1.00 97.38 100 TRP A N 1
ATOM 791 C CA . TRP A 1 100 ? -12.317 18.112 -3.341 1.00 97.38 100 TRP A CA 1
ATOM 792 C C . TRP A 1 100 ? -13.248 17.847 -2.155 1.00 97.38 100 TRP A C 1
ATOM 794 O O . TRP A 1 100 ? -13.664 18.778 -1.467 1.00 97.38 100 TRP A O 1
ATOM 804 N N . THR A 1 101 ? -13.524 16.571 -1.873 1.00 96.38 101 THR A N 1
ATOM 805 C CA . THR A 1 101 ? -14.403 16.159 -0.770 1.00 96.38 101 THR A CA 1
ATOM 806 C C . THR A 1 101 ? -13.865 16.611 0.587 1.00 96.38 101 THR A C 1
ATOM 808 O O . THR A 1 101 ? -14.621 17.178 1.378 1.00 96.38 101 THR A O 1
ATOM 811 N N . LEU A 1 102 ? -12.572 16.393 0.849 1.00 96.00 102 LEU A N 1
ATOM 812 C CA . LEU A 1 102 ? -11.931 16.725 2.123 1.00 96.00 102 LEU A CA 1
ATOM 813 C C . LEU A 1 102 ? -11.784 18.237 2.337 1.00 96.00 102 LEU A C 1
ATOM 815 O O . LEU A 1 102 ? -12.039 18.721 3.436 1.00 96.00 102 LEU A O 1
ATOM 819 N N . ILE A 1 103 ? -11.398 18.989 1.303 1.00 96.50 103 ILE A N 1
ATOM 820 C CA . ILE A 1 103 ? -11.195 20.442 1.389 1.00 96.50 103 ILE A CA 1
ATOM 821 C C . ILE A 1 103 ? -12.539 21.154 1.534 1.00 96.50 103 ILE A C 1
ATOM 823 O O . ILE A 1 103 ? -12.711 21.974 2.437 1.00 96.50 103 ILE A O 1
ATOM 827 N N . ARG A 1 104 ? -13.519 20.827 0.679 1.00 96.19 104 ARG A N 1
ATOM 828 C CA . ARG A 1 104 ? -14.819 21.514 0.665 1.00 96.19 104 ARG A CA 1
ATOM 829 C C . ARG A 1 104 ? -15.603 21.312 1.960 1.00 96.19 104 ARG A C 1
ATOM 831 O O . ARG A 1 104 ? -16.336 22.210 2.361 1.00 96.19 104 ARG A O 1
ATOM 838 N N . ASN A 1 105 ? -15.440 20.158 2.604 1.00 95.00 105 ASN A N 1
ATOM 839 C CA . ASN A 1 105 ? -16.187 19.767 3.800 1.00 95.00 105 ASN A CA 1
ATOM 840 C C . ASN A 1 105 ? -15.282 19.668 5.036 1.00 95.00 105 ASN A C 1
ATOM 842 O O . ASN A 1 105 ? -15.546 18.903 5.960 1.00 95.00 105 ASN A O 1
ATOM 846 N N . ARG A 1 106 ? -14.191 20.442 5.065 1.00 92.06 106 ARG A N 1
ATOM 847 C CA . ARG A 1 106 ? -13.213 20.381 6.154 1.00 92.06 106 ARG A CA 1
ATOM 848 C C . ARG A 1 106 ? -13.804 20.752 7.517 1.00 92.06 106 ARG A C 1
ATOM 850 O O . ARG A 1 106 ? -13.366 20.221 8.531 1.00 92.06 106 ARG A O 1
ATOM 857 N N . SER A 1 107 ? -14.795 21.641 7.549 1.00 91.25 107 SER A N 1
ATOM 858 C CA . SER A 1 107 ? -15.455 22.078 8.787 1.00 91.25 107 SER A CA 1
ATOM 859 C C . SER A 1 107 ? -16.287 20.982 9.461 1.00 91.25 107 SER A C 1
ATOM 861 O O . SER A 1 107 ? -16.497 21.047 10.668 1.00 91.25 107 SER A O 1
ATOM 863 N N . SER A 1 108 ? -16.749 19.976 8.711 1.00 90.56 108 SER A N 1
ATOM 864 C CA . SER A 1 108 ? -17.530 18.842 9.224 1.00 90.56 108 SER A CA 1
ATOM 865 C C . SER A 1 108 ? -16.694 17.579 9.447 1.00 90.56 108 SER A C 1
ATOM 867 O O . SER A 1 108 ? -17.253 16.524 9.759 1.00 90.56 108 SER A O 1
ATOM 869 N N . ASP A 1 109 ? -15.372 17.672 9.286 1.00 91.25 109 ASP A N 1
ATOM 870 C CA . ASP A 1 109 ? -14.457 16.541 9.360 1.00 91.25 109 ASP A CA 1
ATOM 871 C C . ASP A 1 109 ? -14.261 16.050 10.799 1.00 91.25 109 ASP A C 1
ATOM 873 O O . ASP A 1 109 ? -13.752 16.763 11.664 1.00 91.25 109 ASP A O 1
ATOM 877 N N . PHE A 1 110 ? -14.632 14.794 11.047 1.00 89.50 110 PHE A N 1
ATOM 878 C CA . PHE A 1 110 ? -14.433 14.136 12.336 1.00 89.50 110 PHE A CA 1
ATOM 879 C C . PHE A 1 110 ? -12.955 13.841 12.646 1.00 89.50 110 PHE A C 1
ATOM 881 O O . PHE A 1 110 ? -12.590 13.696 13.812 1.00 89.50 110 PHE A O 1
ATOM 888 N N . TYR A 1 111 ? -12.098 13.743 11.624 1.00 89.81 111 TYR A N 1
ATOM 889 C CA . TYR A 1 111 ? -10.692 13.377 11.772 1.00 89.81 111 TYR A CA 1
ATOM 890 C C . TYR A 1 111 ? -9.778 14.579 11.474 1.00 89.81 111 TYR A C 1
ATOM 892 O O . TYR A 1 111 ? -9.429 14.847 10.316 1.00 89.81 111 TYR A O 1
ATOM 900 N N . PRO A 1 112 ? -9.330 15.322 12.505 1.00 85.69 112 PRO A N 1
ATOM 901 C CA . PRO A 1 112 ? -8.518 16.518 12.304 1.00 85.69 112 PRO A CA 1
ATOM 902 C C . PRO A 1 112 ? -7.171 16.207 11.645 1.00 85.69 112 PRO A C 1
ATOM 904 O O . PRO A 1 112 ? -6.609 17.081 10.997 1.00 85.69 112 PRO A O 1
ATOM 907 N N . ASP A 1 113 ? -6.683 14.972 11.718 1.00 89.94 113 ASP A N 1
ATOM 908 C CA . ASP A 1 113 ? -5.449 14.504 11.089 1.00 89.94 113 ASP A CA 1
ATOM 909 C C . ASP A 1 113 ? -5.590 14.143 9.594 1.00 89.94 113 ASP A C 1
ATOM 911 O O . ASP A 1 113 ? -4.608 13.776 8.954 1.00 89.94 113 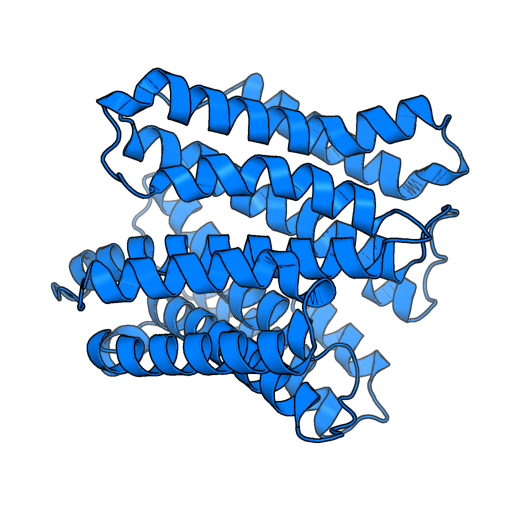ASP A O 1
ATOM 915 N N . ASN A 1 114 ? -6.762 14.320 8.972 1.00 92.81 114 ASN A N 1
ATOM 916 C CA . ASN A 1 114 ? -6.915 14.142 7.520 1.00 92.81 114 ASN A CA 1
ATOM 917 C C . ASN A 1 114 ? -6.056 15.100 6.671 1.00 92.81 114 ASN A C 1
ATOM 919 O O . ASN A 1 114 ? -5.919 14.875 5.470 1.00 92.81 114 ASN A O 1
ATOM 923 N N . TYR A 1 115 ? -5.419 16.120 7.262 1.00 91.88 115 TYR A N 1
ATOM 924 C CA . TYR A 1 115 ? -4.422 16.935 6.556 1.00 91.88 115 TYR A CA 1
ATOM 925 C C . TYR A 1 115 ? -3.264 16.092 6.008 1.00 91.88 115 TYR A C 1
ATOM 927 O O . TYR A 1 115 ? -2.680 16.448 4.988 1.00 91.88 115 TYR A O 1
ATOM 935 N N . PHE A 1 116 ? -2.958 14.948 6.630 1.00 94.19 116 PHE A N 1
ATOM 936 C CA . PHE A 1 116 ? -1.968 14.046 6.071 1.00 94.19 116 PHE A CA 1
ATOM 937 C C . PHE A 1 116 ? -2.414 13.462 4.717 1.00 94.19 116 PHE A C 1
ATOM 939 O O . PHE A 1 116 ? -1.585 13.324 3.820 1.00 94.19 116 PHE A O 1
ATOM 946 N N . PHE A 1 117 ? -3.713 13.184 4.532 1.00 95.06 117 PHE A N 1
ATOM 947 C CA . PHE A 1 117 ? -4.255 12.785 3.229 1.00 95.06 117 PHE A CA 1
ATOM 948 C C . PHE A 1 117 ? -4.164 13.926 2.210 1.00 95.06 117 PHE A C 1
ATOM 950 O O . PHE A 1 117 ? -3.807 13.684 1.061 1.00 95.06 117 PHE A O 1
ATOM 957 N N . LEU A 1 118 ? -4.410 15.173 2.631 1.00 95.31 118 LEU A N 1
ATOM 958 C CA . LEU A 1 118 ? -4.270 16.341 1.751 1.00 95.31 118 LEU A CA 1
ATOM 959 C C . LEU A 1 118 ? -2.851 16.472 1.182 1.00 95.31 118 LEU A C 1
ATOM 961 O O . LEU A 1 118 ? -2.693 16.844 0.023 1.00 95.31 118 LEU A O 1
ATOM 965 N N . LEU A 1 119 ? -1.838 16.129 1.981 1.00 95.94 119 LEU A N 1
ATOM 966 C CA . LEU A 1 119 ? -0.442 16.151 1.556 1.00 95.94 119 LEU A CA 1
ATOM 967 C C . LEU A 1 119 ? -0.049 14.911 0.739 1.00 95.94 119 LEU A C 1
ATOM 969 O O . LEU A 1 119 ? 0.580 15.039 -0.305 1.00 95.94 119 LEU A O 1
ATOM 973 N N . MET A 1 120 ? -0.400 13.707 1.196 1.00 96.81 120 MET A N 1
ATOM 974 C CA . MET A 1 120 ? 0.089 12.466 0.581 1.00 96.81 120 MET A CA 1
ATOM 975 C C . MET A 1 120 ? -0.592 12.134 -0.755 1.00 96.81 120 MET A C 1
ATOM 977 O O . MET A 1 120 ? 0.024 11.498 -1.605 1.00 96.81 120 MET A O 1
ATOM 981 N N . LEU A 1 121 ? -1.864 12.512 -0.949 1.00 98.12 121 LEU A N 1
ATOM 982 C CA . LEU A 1 121 ? -2.630 12.103 -2.131 1.00 98.12 121 LEU A CA 1
ATOM 983 C C . LEU A 1 121 ? -2.011 12.648 -3.435 1.00 98.12 121 LEU A C 1
ATOM 985 O O . LEU A 1 121 ? -1.801 11.849 -4.348 1.00 98.12 121 LEU A O 1
ATOM 989 N N . PRO A 1 122 ? -1.623 13.938 -3.532 1.00 98.38 122 PRO A N 1
ATOM 990 C CA . PRO A 1 122 ? -0.846 14.435 -4.671 1.00 98.38 122 PRO A CA 1
ATOM 991 C C . PRO A 1 122 ? 0.504 13.732 -4.856 1.00 98.38 122 PRO A C 1
ATOM 993 O O . PRO A 1 122 ? 0.923 13.497 -5.988 1.00 98.38 122 PRO A O 1
ATOM 996 N N . LEU A 1 123 ? 1.186 13.358 -3.766 1.00 98.56 123 LEU A N 1
ATOM 997 C CA . LEU A 1 123 ? 2.508 12.724 -3.840 1.00 98.56 123 LEU A CA 1
ATOM 998 C C . LEU A 1 123 ? 2.473 11.350 -4.513 1.00 98.56 123 LEU A C 1
ATOM 1000 O O . LEU A 1 123 ? 3.480 10.935 -5.078 1.00 98.56 123 LEU A O 1
ATOM 1004 N N . PHE A 1 124 ? 1.331 10.661 -4.532 1.00 98.69 124 PHE A N 1
ATOM 1005 C CA . PHE A 1 124 ? 1.203 9.420 -5.296 1.00 98.69 124 PHE A CA 1
ATOM 1006 C C . PHE A 1 124 ? 1.314 9.630 -6.807 1.00 98.69 124 PHE A C 1
ATOM 1008 O O . PHE A 1 124 ? 1.861 8.761 -7.481 1.00 98.69 124 PHE A O 1
ATOM 1015 N N . LEU A 1 125 ? 0.844 10.763 -7.345 1.00 98.44 125 LEU A N 1
ATOM 1016 C CA . LEU A 1 125 ? 1.043 11.099 -8.761 1.00 98.44 125 LEU A CA 1
ATOM 1017 C C . LEU A 1 125 ? 2.530 11.306 -9.057 1.00 98.44 125 LEU A C 1
ATOM 1019 O O . LEU A 1 125 ? 3.032 10.819 -10.068 1.00 98.44 125 LEU A O 1
ATOM 1023 N N . VAL A 1 126 ? 3.245 11.974 -8.149 1.00 98.50 126 VAL A N 1
ATOM 1024 C CA . VAL A 1 126 ? 4.697 12.171 -8.258 1.00 98.50 126 VAL A CA 1
ATOM 1025 C C . VAL A 1 126 ? 5.417 10.824 -8.211 1.00 98.50 126 VAL A C 1
ATOM 1027 O O . VAL A 1 126 ? 6.130 10.482 -9.150 1.00 98.50 126 VAL A O 1
ATOM 1030 N N . ALA A 1 127 ? 5.163 10.019 -7.176 1.00 98.50 127 ALA A N 1
ATOM 1031 C CA . ALA A 1 127 ? 5.764 8.699 -6.998 1.00 98.50 127 ALA A CA 1
ATOM 1032 C C . ALA A 1 127 ? 5.555 7.801 -8.226 1.00 98.50 127 ALA A C 1
ATOM 1034 O O . ALA A 1 127 ? 6.492 7.168 -8.706 1.00 98.50 127 ALA A O 1
ATOM 1035 N N . LYS A 1 128 ? 4.339 7.804 -8.782 1.00 98.31 128 LYS A N 1
ATOM 1036 C CA . LYS A 1 128 ? 3.985 7.044 -9.981 1.00 98.31 128 LYS A CA 1
ATOM 1037 C C . LYS A 1 128 ? 4.819 7.424 -11.199 1.00 98.31 128 LYS A C 1
ATOM 1039 O O . LYS A 1 128 ? 5.384 6.548 -11.848 1.00 98.31 128 LYS A O 1
ATOM 1044 N N . ASN A 1 129 ? 4.878 8.715 -11.519 1.00 97.56 129 ASN A N 1
ATOM 1045 C CA . ASN A 1 129 ? 5.583 9.183 -12.710 1.00 97.56 129 ASN A CA 1
ATOM 1046 C C . ASN A 1 129 ? 7.104 9.027 -12.549 1.00 97.56 129 ASN A C 1
ATOM 1048 O O . ASN A 1 129 ? 7.772 8.616 -13.494 1.00 97.56 129 ASN A O 1
ATOM 1052 N N . LEU A 1 130 ? 7.649 9.250 -11.346 1.00 98.12 130 LEU A N 1
ATOM 1053 C CA . LEU A 1 130 ? 9.060 8.971 -11.059 1.00 98.12 130 LEU A CA 1
ATOM 1054 C C . LEU A 1 130 ? 9.388 7.481 -11.205 1.00 98.12 130 LEU A C 1
ATOM 1056 O O . LEU A 1 130 ? 10.424 7.137 -11.755 1.00 98.12 130 LEU A O 1
ATOM 1060 N N . MET A 1 131 ? 8.497 6.586 -10.775 1.00 97.62 131 MET A N 1
ATOM 1061 C CA . MET A 1 131 ? 8.731 5.140 -10.832 1.00 97.62 131 MET A CA 1
ATOM 1062 C C . MET A 1 131 ? 8.827 4.616 -12.272 1.00 97.62 131 MET A C 1
ATOM 1064 O O . MET A 1 131 ? 9.540 3.646 -12.518 1.00 97.62 131 MET A O 1
ATOM 1068 N N . LEU A 1 132 ? 8.126 5.246 -13.217 1.00 96.75 132 LEU A N 1
ATOM 1069 C CA . LEU A 1 132 ? 8.196 4.907 -14.643 1.00 96.75 132 LEU A CA 1
ATOM 1070 C C . LEU A 1 132 ? 9.310 5.658 -15.388 1.00 96.75 132 LEU A C 1
ATOM 1072 O O . LEU A 1 132 ? 9.612 5.313 -16.525 1.00 96.75 132 LEU A O 1
ATOM 1076 N N . SER A 1 133 ? 9.944 6.652 -14.759 1.00 95.69 133 SER A N 1
ATOM 1077 C CA . SER A 1 133 ? 11.122 7.323 -15.315 1.00 95.69 133 SER A CA 1
ATOM 1078 C C . SER A 1 133 ? 12.333 6.391 -15.306 1.00 95.69 133 SER A C 1
ATOM 1080 O O . SER A 1 133 ? 12.532 5.631 -14.360 1.00 95.69 133 SER A O 1
ATOM 1082 N N . ALA A 1 134 ? 13.175 6.483 -16.336 1.00 92.50 134 ALA A N 1
ATOM 1083 C CA . ALA A 1 134 ? 14.442 5.758 -16.393 1.00 92.50 134 ALA A CA 1
ATOM 1084 C C . ALA A 1 134 ? 15.433 6.221 -15.308 1.00 92.50 134 ALA A C 1
ATOM 1086 O O . ALA A 1 134 ? 16.148 5.404 -14.737 1.00 92.50 134 ALA A O 1
ATOM 1087 N N . GLU A 1 135 ? 15.458 7.520 -14.998 1.00 95.00 135 GLU A N 1
ATOM 1088 C CA . GLU A 1 135 ? 16.429 8.122 -14.073 1.00 95.00 135 GLU A CA 1
ATOM 1089 C C . GLU A 1 135 ? 15.978 8.016 -12.610 1.00 95.00 135 GLU A C 1
ATOM 1091 O O . GLU A 1 135 ? 16.772 7.728 -11.716 1.00 95.00 135 GLU A O 1
ATOM 1096 N N . TYR A 1 136 ? 14.680 8.206 -12.361 1.00 97.31 136 TYR A N 1
ATOM 1097 C CA . TYR A 1 136 ? 14.136 8.345 -11.006 1.00 97.31 136 TYR A CA 1
ATOM 1098 C C . TYR A 1 136 ? 13.307 7.149 -10.541 1.00 97.31 136 TYR A C 1
ATOM 1100 O O . TYR A 1 136 ? 12.629 7.244 -9.512 1.00 97.31 136 TYR A O 1
ATOM 1108 N N . ALA A 1 137 ? 13.392 6.015 -11.248 1.00 96.50 137 ALA A N 1
ATOM 1109 C CA . ALA A 1 137 ? 12.665 4.792 -10.913 1.00 96.50 137 ALA A CA 1
ATOM 1110 C C . ALA A 1 137 ? 12.797 4.452 -9.425 1.00 96.50 137 ALA A C 1
ATOM 1112 O O . ALA A 1 137 ? 11.800 4.145 -8.765 1.00 96.50 137 ALA A O 1
ATOM 1113 N N . LEU A 1 138 ? 14.029 4.567 -8.898 1.00 95.00 138 LEU A N 1
ATOM 1114 C CA . LEU A 1 138 ? 14.347 4.231 -7.515 1.00 95.00 138 LEU A CA 1
ATOM 1115 C C . LEU A 1 138 ? 13.608 5.102 -6.491 1.00 95.00 138 LEU A C 1
ATOM 1117 O O . LEU A 1 138 ? 13.058 4.608 -5.507 1.00 95.00 138 LEU A O 1
ATOM 1121 N N . VAL A 1 139 ? 13.553 6.402 -6.762 1.00 97.88 139 VAL A N 1
ATOM 1122 C CA . VAL A 1 139 ? 12.849 7.364 -5.915 1.00 97.88 139 VAL A CA 1
ATOM 1123 C C . VAL A 1 139 ? 11.347 7.101 -5.962 1.00 97.88 139 VAL A C 1
ATOM 1125 O O . VAL A 1 139 ? 10.690 7.047 -4.926 1.00 97.88 139 VAL A O 1
ATOM 1128 N N . GLY A 1 140 ? 10.799 6.871 -7.156 1.00 97.88 140 GLY A N 1
ATOM 1129 C CA . GLY A 1 140 ? 9.369 6.652 -7.333 1.00 97.88 140 GLY A CA 1
ATOM 1130 C C . GLY A 1 140 ? 8.831 5.424 -6.600 1.00 97.88 140 GLY A C 1
ATOM 1131 O O . GLY A 1 140 ? 7.790 5.515 -5.944 1.00 97.88 140 GLY A O 1
ATOM 1132 N N . TRP A 1 141 ? 9.535 4.285 -6.654 1.00 95.12 141 TRP A N 1
ATOM 1133 C CA . TRP A 1 141 ? 9.082 3.086 -5.934 1.00 95.12 141 TRP A CA 1
ATOM 1134 C C . TRP A 1 141 ? 9.221 3.237 -4.415 1.00 95.12 141 TRP A C 1
ATOM 1136 O O . TRP A 1 141 ? 8.319 2.816 -3.690 1.00 95.12 141 TRP A O 1
ATOM 1146 N N . SER A 1 142 ? 10.303 3.864 -3.932 1.00 97.06 142 SER A N 1
ATOM 1147 C CA . SER A 1 142 ? 10.509 4.132 -2.502 1.00 97.06 142 SER A CA 1
ATOM 1148 C C . SER A 1 142 ? 9.410 5.054 -1.964 1.00 97.06 142 SER A C 1
ATOM 1150 O O . SER A 1 142 ? 8.761 4.733 -0.965 1.00 97.06 142 SER A O 1
ATOM 1152 N N . MET A 1 143 ? 9.091 6.128 -2.697 1.00 98.50 143 MET A N 1
ATOM 1153 C CA . MET A 1 143 ? 7.972 7.012 -2.368 1.00 98.50 143 MET A CA 1
ATOM 1154 C C . MET A 1 143 ? 6.635 6.268 -2.364 1.00 98.50 143 MET A C 1
ATOM 1156 O O . MET A 1 143 ? 5.845 6.447 -1.439 1.00 98.50 143 MET A O 1
ATOM 1160 N N . ALA A 1 144 ? 6.362 5.417 -3.360 1.00 98.38 144 ALA A N 1
ATOM 1161 C CA . ALA A 1 144 ? 5.120 4.645 -3.413 1.00 98.38 144 ALA A CA 1
ATOM 1162 C C . ALA A 1 144 ? 4.973 3.728 -2.186 1.00 98.38 144 ALA A C 1
ATOM 1164 O O . ALA A 1 144 ? 3.922 3.736 -1.540 1.00 98.38 144 ALA A O 1
ATOM 1165 N N . LEU A 1 145 ? 6.035 3.003 -1.817 1.00 98.00 145 LEU A N 1
ATOM 1166 C CA . LEU A 1 145 ? 6.071 2.175 -0.611 1.00 98.00 145 LEU A CA 1
ATOM 1167 C C . LEU A 1 145 ? 5.806 3.010 0.649 1.00 98.00 145 LEU A C 1
ATOM 1169 O O . LEU A 1 145 ? 4.925 2.661 1.435 1.00 98.00 145 LEU A O 1
ATOM 1173 N N . GLY A 1 146 ? 6.505 4.135 0.816 1.00 98.19 146 GLY A N 1
ATOM 1174 C CA . GLY A 1 146 ? 6.328 5.035 1.957 1.00 98.19 146 GLY A CA 1
ATOM 1175 C C . GLY A 1 146 ? 4.909 5.605 2.060 1.00 98.19 146 GLY A C 1
ATOM 1176 O O . GLY A 1 146 ? 4.334 5.643 3.149 1.00 98.19 146 GLY A O 1
ATOM 1177 N N . LEU A 1 147 ? 4.299 5.978 0.931 1.00 98.69 147 LEU A N 1
ATOM 1178 C CA . LEU A 1 147 ? 2.934 6.506 0.876 1.00 98.69 147 LEU A CA 1
ATOM 1179 C C . LEU A 1 147 ? 1.884 5.439 1.216 1.00 98.69 147 LEU A C 1
ATOM 1181 O O . LEU A 1 147 ? 0.956 5.714 1.979 1.00 98.69 147 LEU A O 1
ATOM 1185 N N . PHE A 1 148 ? 2.030 4.212 0.705 1.00 98.44 148 PHE A N 1
ATOM 1186 C CA . PHE A 1 148 ? 1.160 3.101 1.103 1.00 98.44 148 PHE A CA 1
ATOM 1187 C C . PHE A 1 148 ? 1.367 2.724 2.573 1.00 98.44 148 PHE A C 1
ATOM 1189 O O . PHE A 1 148 ? 0.383 2.526 3.286 1.00 98.44 148 PHE A O 1
ATOM 1196 N N . ARG A 1 149 ? 2.614 2.681 3.062 1.00 98.19 149 ARG A N 1
ATOM 1197 C CA . ARG A 1 149 ? 2.932 2.456 4.481 1.00 98.19 149 ARG A CA 1
ATOM 1198 C C . ARG A 1 149 ? 2.220 3.474 5.353 1.00 98.19 149 ARG A C 1
ATOM 1200 O O . ARG A 1 149 ? 1.498 3.084 6.266 1.00 98.19 149 ARG A O 1
ATOM 1207 N N . MET A 1 150 ? 2.345 4.758 5.029 1.00 97.62 150 MET A N 1
ATOM 1208 C CA . MET A 1 150 ? 1.611 5.821 5.702 1.00 97.62 150 MET A CA 1
ATOM 1209 C C . MET A 1 150 ? 0.100 5.529 5.683 1.00 97.62 150 MET A C 1
ATOM 1211 O O . MET A 1 150 ? -0.525 5.522 6.748 1.00 97.62 150 MET A O 1
ATOM 1215 N N . ALA A 1 151 ? -0.491 5.274 4.506 1.00 97.44 151 ALA A N 1
ATOM 1216 C CA . ALA A 1 151 ? -1.936 5.063 4.382 1.00 97.44 151 ALA A CA 1
ATOM 1217 C C . ALA A 1 151 ? -2.410 3.952 5.329 1.00 97.44 151 ALA A C 1
ATOM 1219 O O . ALA A 1 151 ? -3.383 4.121 6.065 1.00 97.44 151 ALA A O 1
ATOM 1220 N N . PHE A 1 152 ? -1.667 2.845 5.367 1.00 97.50 152 PHE A N 1
ATOM 1221 C CA . PHE A 1 152 ? -1.932 1.726 6.259 1.00 97.50 152 PHE A CA 1
ATOM 1222 C C . PHE A 1 152 ? -1.755 2.089 7.734 1.00 97.50 152 PHE A C 1
ATOM 1224 O O . PHE A 1 152 ? -2.581 1.668 8.538 1.00 97.50 152 PHE A O 1
ATOM 1231 N N . LEU A 1 153 ? -0.760 2.895 8.116 1.00 97.12 153 LEU A N 1
ATOM 1232 C CA . LEU A 1 153 ? -0.600 3.352 9.504 1.00 97.12 153 LEU A CA 1
ATOM 1233 C C . LEU A 1 153 ? -1.839 4.106 10.004 1.00 97.12 153 LEU A C 1
ATOM 1235 O O . LEU A 1 153 ? -2.327 3.823 11.100 1.00 97.12 153 LEU A O 1
ATOM 1239 N N . VAL A 1 154 ? -2.381 5.016 9.188 1.00 95.19 154 VAL A N 1
ATOM 1240 C CA . VAL A 1 154 ? -3.601 5.772 9.520 1.00 95.19 154 VAL A CA 1
ATOM 1241 C C . VAL A 1 154 ? -4.832 4.864 9.513 1.00 95.19 154 VAL A C 1
ATOM 1243 O O . VAL A 1 154 ? -5.676 4.929 10.409 1.00 95.19 154 VAL A O 1
ATOM 1246 N N . MET A 1 155 ? -4.952 4.001 8.504 1.00 93.31 155 MET A N 1
ATOM 1247 C CA . MET A 1 155 ? -6.112 3.126 8.346 1.00 93.31 155 MET A CA 1
ATOM 1248 C C . MET A 1 155 ? -6.186 2.055 9.433 1.00 93.31 155 MET A C 1
ATOM 1250 O O . MET A 1 155 ? -7.272 1.822 9.966 1.00 93.31 155 MET A O 1
ATOM 1254 N N . LEU A 1 156 ? -5.064 1.426 9.788 1.00 93.94 156 LEU A N 1
ATOM 1255 C CA . LEU A 1 156 ? -5.003 0.409 10.836 1.00 93.94 156 LEU A CA 1
ATOM 1256 C C . LEU A 1 156 ? -5.401 0.994 12.187 1.00 93.94 156 LEU A C 1
ATOM 1258 O O . LEU A 1 156 ? -6.225 0.391 12.862 1.00 93.94 156 LEU A O 1
ATOM 1262 N N . GLU A 1 157 ? -4.911 2.183 12.545 1.00 93.31 157 GLU A N 1
ATOM 1263 C CA . GLU A 1 157 ? -5.305 2.881 13.778 1.00 93.31 157 GLU A CA 1
ATOM 1264 C C . GLU A 1 157 ? -6.821 3.064 13.883 1.00 93.31 157 GLU A C 1
ATOM 1266 O O . GLU A 1 157 ? -7.440 2.645 14.863 1.00 93.31 157 GLU A O 1
ATOM 1271 N N . ARG A 1 158 ? -7.441 3.635 12.846 1.00 91.25 158 ARG A N 1
ATOM 1272 C CA . ARG A 1 158 ? -8.886 3.905 12.843 1.00 91.25 158 ARG A CA 1
ATOM 1273 C C . ARG A 1 158 ? -9.703 2.614 12.843 1.00 91.25 158 ARG A C 1
ATOM 1275 O O . ARG A 1 158 ? -10.709 2.513 13.544 1.00 91.25 158 ARG A O 1
ATOM 1282 N N . THR A 1 159 ? -9.266 1.626 12.068 1.00 92.50 159 THR A N 1
ATOM 1283 C CA . THR A 1 159 ? -10.021 0.393 11.827 1.00 92.50 159 THR A CA 1
ATOM 1284 C C . THR A 1 159 ? -9.915 -0.578 13.002 1.00 92.50 159 THR A C 1
ATOM 1286 O O . THR A 1 159 ? -10.935 -1.086 13.467 1.00 92.50 159 THR A O 1
ATOM 1289 N N . LEU A 1 160 ? -8.711 -0.802 13.541 1.00 94.56 160 LEU A N 1
ATOM 1290 C CA . LEU A 1 160 ? -8.513 -1.686 14.693 1.00 94.56 160 LEU A CA 1
ATOM 1291 C C . LEU A 1 160 ? -9.223 -1.157 15.936 1.00 94.56 160 LEU A C 1
ATOM 1293 O O . LEU A 1 160 ? -9.878 -1.937 16.622 1.00 94.56 160 LEU A O 1
ATOM 1297 N N . ALA A 1 161 ? -9.179 0.154 16.196 1.00 93.06 161 ALA A N 1
ATOM 1298 C CA . ALA A 1 161 ? -9.894 0.734 17.332 1.00 93.06 161 ALA A CA 1
ATOM 1299 C C . ALA A 1 161 ? -11.406 0.463 17.257 1.00 93.06 161 ALA A C 1
ATOM 1301 O O . ALA A 1 161 ? -12.023 0.065 18.247 1.00 93.06 161 ALA A O 1
ATOM 1302 N N . GLN A 1 162 ? -12.000 0.616 16.070 1.00 92.12 162 GLN A N 1
ATOM 1303 C CA . GLN A 1 162 ? -13.417 0.326 15.849 1.00 92.12 162 GLN A CA 1
ATOM 1304 C C . GLN A 1 162 ? -13.734 -1.168 15.968 1.00 92.12 162 GLN A C 1
ATOM 1306 O O . GLN A 1 162 ? -14.754 -1.524 16.555 1.00 92.12 162 GLN A O 1
ATOM 1311 N N . PHE A 1 163 ? -12.876 -2.051 15.452 1.00 93.38 163 PHE A N 1
ATOM 1312 C CA . PHE A 1 163 ? -13.106 -3.498 15.513 1.00 93.38 163 PHE A CA 1
ATOM 1313 C C . PHE A 1 163 ? -12.972 -4.046 16.928 1.00 93.38 163 PHE A C 1
ATOM 1315 O O . PHE A 1 163 ? -13.827 -4.816 17.360 1.00 93.38 163 PHE A O 1
ATOM 1322 N N . MET A 1 164 ? -11.954 -3.614 17.672 1.00 95.94 164 MET A N 1
ATOM 1323 C CA . MET A 1 164 ? -11.767 -4.033 19.060 1.00 95.94 164 MET A CA 1
ATOM 1324 C C . MET A 1 164 ? -12.931 -3.575 19.940 1.00 95.94 164 MET A C 1
ATOM 1326 O O . MET A 1 164 ? -13.458 -4.370 20.722 1.00 95.94 164 MET A O 1
ATOM 1330 N N . LYS A 1 165 ? -13.424 -2.347 19.729 1.00 94.50 165 LYS A N 1
ATOM 1331 C CA . LYS A 1 165 ? -14.628 -1.856 20.405 1.00 94.50 165 LYS A CA 1
ATOM 1332 C C . LYS A 1 165 ? -15.881 -2.627 19.982 1.00 94.50 165 LYS A C 1
ATOM 1334 O O . LYS A 1 165 ? -16.667 -3.017 20.832 1.00 94.50 165 LYS A O 1
ATOM 1339 N N . GLY A 1 166 ? -16.071 -2.869 18.686 1.00 92.12 166 GLY A N 1
ATOM 1340 C CA . GLY A 1 166 ? -17.282 -3.502 18.159 1.00 92.12 166 GLY A CA 1
ATOM 1341 C C . GLY A 1 166 ? -17.403 -5.001 18.448 1.00 92.12 166 GLY A C 1
ATOM 1342 O O . GLY A 1 166 ? -18.515 -5.496 18.594 1.00 92.12 166 GLY A O 1
ATOM 1343 N N . VAL A 1 167 ? -16.285 -5.730 18.517 1.00 93.12 167 VAL A N 1
ATOM 1344 C CA . VAL A 1 167 ? -16.284 -7.197 18.667 1.00 93.12 167 VAL A CA 1
ATOM 1345 C C . VAL A 1 167 ? -15.970 -7.643 20.088 1.00 93.12 167 VAL A C 1
ATOM 1347 O O . VAL A 1 167 ? -16.592 -8.585 20.570 1.00 93.12 167 VAL A O 1
ATOM 1350 N N . PHE A 1 168 ? -15.032 -6.977 20.763 1.00 95.19 168 PHE A N 1
ATOM 1351 C CA . PHE A 1 168 ? -14.598 -7.360 22.109 1.00 95.19 168 PHE A CA 1
ATOM 1352 C C . PHE A 1 168 ? -15.069 -6.389 23.195 1.00 95.19 168 PHE A C 1
ATOM 1354 O O . PHE A 1 168 ? -14.805 -6.635 24.366 1.00 95.19 168 PHE A O 1
ATOM 1361 N N . ASN A 1 169 ? -15.751 -5.292 22.836 1.00 95.31 169 ASN A N 1
ATOM 1362 C CA . ASN A 1 169 ? -16.118 -4.215 23.762 1.00 95.31 169 ASN A CA 1
ATOM 1363 C C . ASN A 1 169 ? -14.909 -3.646 24.534 1.00 95.31 169 ASN A C 1
ATOM 1365 O O . ASN A 1 169 ? -15.019 -3.242 25.689 1.00 95.31 169 ASN A O 1
ATOM 1369 N N . VAL A 1 170 ? -13.736 -3.627 23.888 1.00 95.19 170 VAL A N 1
ATOM 1370 C CA . VAL A 1 170 ? -12.482 -3.126 24.465 1.00 95.19 170 VAL A CA 1
ATOM 1371 C C . VAL A 1 170 ? -12.015 -1.896 23.701 1.00 95.19 170 VAL A C 1
ATOM 1373 O O . VAL A 1 170 ? -11.881 -1.916 22.478 1.00 95.19 170 VAL A O 1
ATOM 1376 N N . THR A 1 171 ? -11.698 -0.837 24.440 1.00 94.06 171 THR A N 1
ATOM 1377 C CA . THR A 1 171 ? -11.015 0.341 23.902 1.00 94.06 171 THR A CA 1
ATOM 1378 C C . THR A 1 171 ? -9.507 0.126 23.998 1.00 94.06 171 THR A C 1
ATOM 1380 O O . THR A 1 171 ? -8.967 -0.053 25.089 1.00 94.06 171 THR A O 1
ATOM 1383 N N . ILE A 1 172 ? -8.826 0.120 22.853 1.00 93.94 172 ILE A N 1
ATOM 1384 C CA . ILE A 1 172 ? -7.359 0.092 22.785 1.00 93.94 172 ILE A CA 1
ATOM 1385 C C . ILE A 1 172 ? -6.782 1.497 22.993 1.00 93.94 172 ILE A C 1
ATOM 1387 O O . ILE A 1 172 ? -7.488 2.489 22.812 1.00 93.94 172 ILE A O 1
ATOM 1391 N N . LEU A 1 173 ? -5.503 1.583 23.371 1.00 91.31 173 LEU A N 1
ATOM 1392 C CA . LEU A 1 173 ? -4.830 2.862 23.614 1.00 91.31 173 LEU A CA 1
ATOM 1393 C C . LEU A 1 173 ? -4.935 3.799 22.400 1.00 91.31 173 LEU A C 1
ATOM 1395 O O . LEU A 1 173 ? -4.516 3.439 21.299 1.00 91.31 173 LEU A O 1
ATOM 1399 N N . GLN A 1 174 ? -5.425 5.013 22.654 1.00 88.56 174 GLN A N 1
ATOM 1400 C CA . GLN A 1 174 ? -5.392 6.160 21.749 1.00 88.56 174 GLN A CA 1
ATOM 1401 C C . GLN A 1 174 ? -4.579 7.257 22.434 1.00 88.56 174 GLN A C 1
ATOM 1403 O O . GLN A 1 174 ? -5.011 7.807 23.447 1.00 88.56 174 GLN A O 1
ATOM 1408 N N . ASN A 1 175 ? -3.377 7.531 21.930 1.00 93.19 175 ASN A N 1
ATOM 1409 C CA . ASN A 1 175 ? -2.482 8.531 22.503 1.00 93.19 175 ASN A CA 1
ATOM 1410 C C . ASN A 1 175 ? -2.117 9.528 21.397 1.00 93.19 175 ASN A C 1
ATOM 1412 O O . ASN A 1 175 ? -1.269 9.210 20.562 1.00 93.19 175 ASN A O 1
ATOM 1416 N N . PRO A 1 176 ? -2.697 10.745 21.406 1.00 91.88 176 PRO A N 1
ATOM 1417 C CA . PRO A 1 176 ? -2.511 1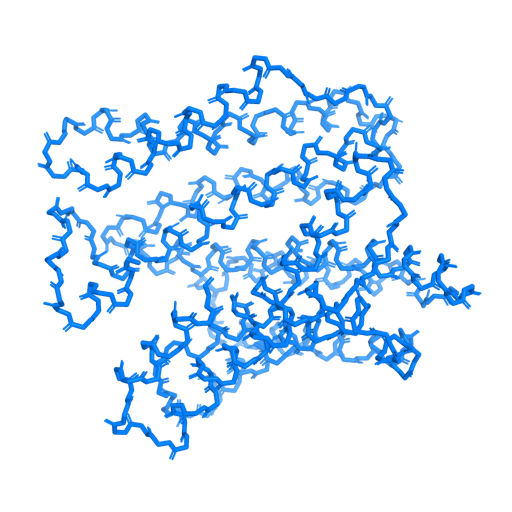1.711 20.327 1.00 91.88 176 PRO A CA 1
ATOM 1418 C C . PRO A 1 176 ? -1.049 12.051 20.029 1.00 91.88 176 PRO A C 1
ATOM 1420 O O . PRO A 1 176 ? -0.701 12.257 18.868 1.00 91.88 176 PRO A O 1
ATOM 1423 N N . ALA A 1 177 ? -0.184 12.098 21.048 1.00 94.88 177 ALA A N 1
ATOM 1424 C CA . ALA A 1 177 ? 1.234 12.386 20.857 1.00 94.88 177 ALA A CA 1
ATOM 1425 C C . ALA A 1 177 ? 1.948 11.221 20.159 1.00 94.88 177 ALA A C 1
ATOM 1427 O O . ALA A 1 177 ? 2.668 11.436 19.187 1.00 94.88 177 ALA A O 1
ATOM 1428 N N . LEU A 1 178 ? 1.702 9.986 20.607 1.00 95.94 178 LEU A N 1
ATOM 1429 C CA . LEU A 1 178 ? 2.256 8.781 19.985 1.00 95.94 178 LEU A CA 1
ATOM 1430 C C . LEU A 1 178 ? 1.754 8.611 18.545 1.00 95.94 178 LEU A C 1
ATOM 1432 O O . LEU A 1 178 ? 2.553 8.404 17.633 1.00 95.94 178 LEU A O 1
ATOM 1436 N N . ASP A 1 179 ? 0.446 8.749 18.332 1.00 94.50 179 ASP A N 1
ATOM 1437 C CA . ASP A 1 179 ? -0.186 8.572 17.025 1.00 94.50 179 ASP A CA 1
ATOM 1438 C C . ASP A 1 179 ? 0.279 9.651 16.032 1.00 94.50 179 ASP A C 1
ATOM 1440 O O . ASP A 1 179 ? 0.571 9.348 14.873 1.00 94.50 179 ASP A O 1
ATOM 1444 N N . LYS A 1 180 ? 0.441 10.904 16.485 1.00 95.25 180 LYS A N 1
ATOM 1445 C CA . LYS A 1 180 ? 1.020 11.979 15.668 1.00 95.25 180 LYS A CA 1
ATOM 1446 C C . LYS A 1 180 ? 2.485 11.703 15.327 1.00 95.25 180 LYS A C 1
ATOM 1448 O O . LYS A 1 180 ? 2.856 11.871 14.169 1.00 95.25 180 LYS A O 1
ATOM 1453 N N . SER A 1 181 ? 3.296 11.254 16.285 1.00 97.62 181 SER A N 1
ATOM 1454 C CA . SER A 1 181 ? 4.703 10.901 16.045 1.00 97.62 181 SER A CA 1
ATOM 1455 C C . SER A 1 181 ? 4.842 9.772 15.023 1.00 97.62 181 SER A C 1
ATOM 1457 O O . SER A 1 181 ? 5.608 9.905 14.075 1.00 97.62 181 SER A O 1
ATOM 1459 N N . ILE A 1 182 ? 4.041 8.708 15.142 1.00 97.81 182 ILE A N 1
ATOM 1460 C CA . ILE A 1 182 ? 4.015 7.594 14.180 1.00 97.81 182 ILE A CA 1
ATOM 1461 C C . ILE A 1 182 ? 3.679 8.091 12.768 1.00 97.81 182 ILE A C 1
ATOM 1463 O O . ILE A 1 182 ? 4.365 7.737 11.810 1.00 97.81 182 ILE A O 1
ATOM 1467 N N . LYS A 1 183 ? 2.655 8.942 12.626 1.00 97.50 183 LYS A N 1
ATOM 1468 C CA . LYS A 1 183 ? 2.245 9.493 11.322 1.00 97.50 183 LYS A CA 1
ATOM 1469 C C . LYS A 1 183 ? 3.290 10.441 10.733 1.00 97.50 183 LYS A C 1
ATOM 1471 O O . L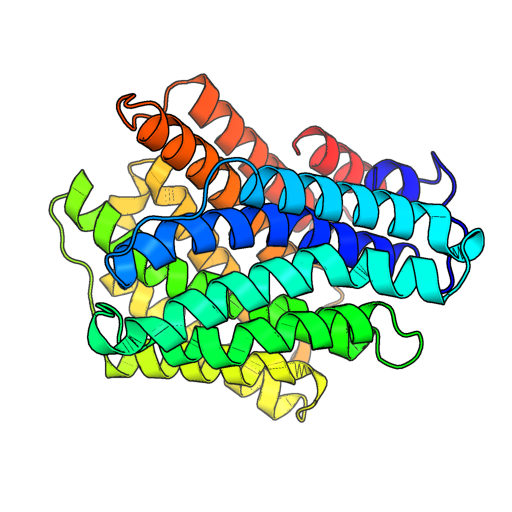YS A 1 183 ? 3.525 10.399 9.530 1.00 97.50 183 LYS A O 1
ATOM 1476 N N . LEU A 1 184 ? 3.933 11.271 11.560 1.00 97.94 184 LEU A N 1
ATOM 1477 C CA . LEU A 1 184 ? 5.005 12.169 11.122 1.00 97.94 184 LEU A CA 1
ATOM 1478 C C . LEU A 1 184 ? 6.232 11.391 10.643 1.00 97.94 184 LEU A C 1
ATOM 1480 O O . LEU A 1 184 ? 6.725 11.673 9.558 1.00 97.94 184 LEU A O 1
ATOM 1484 N N . LEU A 1 185 ? 6.686 10.386 11.396 1.00 98.50 185 LEU A N 1
ATOM 1485 C CA . LEU A 1 185 ? 7.798 9.527 10.973 1.00 98.50 185 LEU A CA 1
ATOM 1486 C C . LEU A 1 185 ? 7.442 8.751 9.697 1.00 98.50 185 LEU A C 1
ATOM 1488 O O . LEU A 1 185 ? 8.246 8.694 8.772 1.00 98.50 185 LEU A O 1
ATOM 1492 N N . GLY A 1 186 ? 6.217 8.222 9.605 1.00 98.06 186 GLY A N 1
ATOM 1493 C CA . GLY A 1 186 ? 5.727 7.560 8.395 1.00 98.06 186 GLY A CA 1
ATOM 1494 C C . GLY A 1 186 ? 5.701 8.482 7.172 1.00 98.06 186 GLY A C 1
ATOM 1495 O O . GLY A 1 186 ? 6.053 8.050 6.079 1.00 98.06 186 GLY A O 1
ATOM 1496 N N . LEU A 1 187 ? 5.334 9.755 7.356 1.00 98.00 187 LEU A N 1
ATOM 1497 C CA . LEU A 1 187 ? 5.380 10.772 6.306 1.00 98.00 187 LEU A CA 1
ATOM 1498 C C . LEU A 1 187 ? 6.821 11.137 5.919 1.00 98.00 187 LEU A C 1
ATOM 1500 O O . LEU A 1 187 ? 7.102 11.284 4.736 1.00 98.00 187 LEU A O 1
ATOM 1504 N N . LEU A 1 188 ? 7.737 11.271 6.883 1.00 98.12 188 LEU A N 1
ATOM 1505 C CA . LEU A 1 188 ? 9.151 11.550 6.600 1.00 98.12 188 LEU A CA 1
ATOM 1506 C C . LEU A 1 188 ? 9.775 10.441 5.749 1.00 98.12 188 LEU A C 1
ATOM 1508 O O . LEU A 1 188 ? 10.452 10.732 4.765 1.00 98.12 188 LEU A O 1
ATOM 1512 N N . LEU A 1 189 ? 9.473 9.180 6.063 1.00 98.12 189 LEU A N 1
ATOM 1513 C CA . LEU A 1 189 ? 9.942 8.030 5.289 1.00 98.12 189 LEU A CA 1
ATOM 1514 C C . LEU A 1 189 ? 9.247 7.861 3.922 1.00 98.12 189 LEU A C 1
ATOM 1516 O O . LEU A 1 189 ? 9.499 6.881 3.229 1.00 98.12 189 LEU A O 1
ATOM 1520 N N . VAL A 1 190 ? 8.379 8.784 3.493 1.00 98.31 190 VAL A N 1
ATOM 1521 C CA . VAL A 1 190 ? 8.022 8.890 2.065 1.00 98.31 190 VAL A CA 1
ATOM 1522 C C . VAL A 1 190 ? 9.241 9.320 1.248 1.00 98.31 190 VAL A C 1
ATOM 1524 O O . VAL A 1 190 ? 9.384 8.916 0.102 1.00 98.31 190 VAL A O 1
ATOM 1527 N N . PHE A 1 191 ? 10.141 10.103 1.842 1.00 98.06 191 PHE A N 1
ATOM 1528 C CA . PHE A 1 191 ? 11.338 10.637 1.191 1.00 98.06 191 PHE A CA 1
ATOM 1529 C C . PHE A 1 191 ? 12.608 9.862 1.579 1.00 98.06 191 PHE A C 1
ATOM 1531 O O . PHE A 1 191 ? 13.707 10.409 1.550 1.00 98.06 191 PHE A O 1
ATOM 1538 N N . GLU A 1 192 ? 12.460 8.592 1.963 1.00 96.31 192 GLU A N 1
ATOM 1539 C CA . GLU A 1 192 ? 13.537 7.726 2.465 1.00 96.31 192 GLU A CA 1
ATOM 1540 C C . GLU A 1 192 ? 14.730 7.626 1.508 1.00 96.31 192 GLU A C 1
ATOM 1542 O O . GLU A 1 192 ? 15.874 7.790 1.920 1.00 96.31 192 GLU A O 1
ATOM 1547 N N . SER A 1 193 ? 14.483 7.455 0.209 1.00 95.50 193 SER A N 1
ATOM 1548 C CA . SER A 1 193 ? 15.555 7.372 -0.791 1.00 95.50 193 SER A CA 1
ATOM 1549 C C . SER A 1 193 ? 16.305 8.690 -1.030 1.00 95.50 193 SER A C 1
ATOM 1551 O O . SER A 1 193 ? 17.302 8.693 -1.744 1.00 95.50 193 SER A O 1
ATOM 1553 N N . LEU A 1 194 ? 15.801 9.816 -0.514 1.00 96.69 194 LEU A N 1
ATOM 1554 C CA . LEU A 1 194 ? 16.374 11.154 -0.710 1.00 96.69 194 LEU A CA 1
ATOM 1555 C C . LEU A 1 194 ? 17.165 11.648 0.508 1.00 96.69 194 LEU A C 1
ATOM 1557 O O . LEU A 1 194 ? 17.746 12.732 0.464 1.00 96.69 194 LEU A O 1
ATOM 1561 N N . MET A 1 195 ? 17.172 10.887 1.602 1.00 96.12 195 MET A N 1
ATOM 1562 C CA . MET A 1 195 ? 17.878 11.236 2.833 1.00 96.12 195 MET A CA 1
ATOM 1563 C C . MET A 1 195 ? 19.138 10.377 3.018 1.00 96.12 195 MET A C 1
ATOM 1565 O O . MET A 1 195 ? 19.244 9.295 2.439 1.00 96.12 195 MET A O 1
ATOM 1569 N N . PRO A 1 196 ? 20.107 10.825 3.840 1.00 95.56 196 PRO A N 1
ATOM 1570 C CA . PRO A 1 196 ? 21.263 10.007 4.186 1.00 95.56 196 PRO A CA 1
ATOM 1571 C C . PRO A 1 196 ? 20.839 8.667 4.795 1.00 95.56 196 PRO A C 1
ATOM 1573 O O . PRO A 1 196 ? 19.959 8.624 5.657 1.00 95.56 196 PRO A O 1
ATOM 1576 N N . ALA A 1 197 ? 21.507 7.587 4.391 1.00 92.25 197 ALA A N 1
ATOM 1577 C CA . ALA A 1 197 ? 21.176 6.214 4.777 1.00 92.25 197 ALA A CA 1
ATOM 1578 C C . ALA A 1 197 ? 21.041 6.019 6.300 1.00 92.25 197 ALA A C 1
ATOM 1580 O O . ALA A 1 197 ? 20.101 5.388 6.775 1.00 92.25 197 ALA A O 1
ATOM 1581 N N . GLN A 1 198 ? 21.939 6.618 7.086 1.00 93.56 198 GLN A N 1
ATOM 1582 C CA . GLN A 1 198 ? 21.917 6.514 8.547 1.00 93.56 198 GLN A CA 1
ATOM 1583 C C . GLN A 1 198 ? 20.705 7.229 9.158 1.00 93.56 198 GLN A C 1
ATOM 1585 O O . GLN A 1 198 ? 20.143 6.757 10.147 1.00 93.56 198 GLN A O 1
ATOM 1590 N N . LEU A 1 199 ? 20.281 8.350 8.562 1.00 96.19 199 LEU A N 1
ATOM 1591 C CA . LEU A 1 199 ? 19.097 9.083 9.001 1.00 96.19 199 LEU A CA 1
ATOM 1592 C C . LEU A 1 199 ? 17.822 8.298 8.669 1.00 96.19 199 LEU A C 1
ATOM 1594 O O . LEU A 1 199 ? 16.980 8.134 9.550 1.00 96.19 199 LEU A O 1
ATOM 1598 N N . ALA A 1 200 ? 17.715 7.760 7.447 1.00 96.25 200 ALA A N 1
ATOM 1599 C CA . ALA A 1 200 ? 16.623 6.866 7.047 1.00 96.25 200 ALA A CA 1
ATOM 1600 C C . ALA A 1 200 ? 16.498 5.674 7.998 1.00 96.25 200 ALA A C 1
ATOM 1602 O O . ALA A 1 200 ? 15.437 5.461 8.586 1.00 96.25 200 ALA A O 1
ATOM 1603 N N . GLY A 1 201 ? 17.602 4.954 8.222 1.00 95.44 201 GLY A N 1
ATOM 1604 C CA . GLY A 1 201 ? 17.640 3.812 9.130 1.00 95.44 201 GLY A CA 1
ATOM 1605 C C . GLY A 1 201 ? 17.236 4.180 10.560 1.00 95.44 201 GLY A C 1
ATOM 1606 O O . GLY A 1 201 ? 16.426 3.483 11.168 1.00 95.44 201 GLY A O 1
ATOM 1607 N N . GLY A 1 202 ? 17.731 5.303 11.090 1.00 97.56 202 GLY A N 1
ATOM 1608 C CA . GLY A 1 202 ? 17.362 5.781 12.426 1.00 97.56 202 GLY A CA 1
ATOM 1609 C C . GLY A 1 202 ? 15.868 6.095 12.564 1.00 97.56 202 GLY A C 1
ATOM 1610 O O . GLY A 1 202 ? 15.241 5.702 13.551 1.00 97.56 202 GLY A O 1
ATOM 1611 N N . ILE A 1 203 ? 15.272 6.750 11.561 1.00 98.25 203 ILE A N 1
ATOM 1612 C CA . ILE A 1 203 ? 13.831 7.042 11.526 1.00 98.25 203 ILE A CA 1
ATOM 1613 C C . ILE A 1 203 ? 13.020 5.743 11.401 1.00 98.25 203 ILE A C 1
ATOM 1615 O O . ILE A 1 203 ? 12.017 5.587 12.103 1.00 98.25 203 ILE A O 1
ATOM 1619 N N . ALA A 1 204 ? 13.459 4.799 10.561 1.00 98.00 204 ALA A N 1
ATOM 1620 C CA . ALA A 1 204 ? 12.811 3.500 10.389 1.00 98.00 204 ALA A CA 1
ATOM 1621 C C . ALA A 1 204 ? 12.813 2.681 11.688 1.00 98.00 204 ALA A C 1
ATOM 1623 O O . ALA A 1 204 ? 11.760 2.185 12.100 1.00 98.00 204 ALA A O 1
ATOM 1624 N N . LEU A 1 205 ? 13.953 2.613 12.388 1.00 98.31 205 LEU A N 1
ATOM 1625 C CA . LEU A 1 205 ? 14.055 1.955 13.691 1.00 98.31 205 LEU A CA 1
ATOM 1626 C C . LEU A 1 205 ? 13.146 2.622 14.724 1.00 98.31 205 LEU A C 1
ATOM 1628 O O . LEU A 1 205 ? 12.392 1.934 15.410 1.00 98.31 205 LEU A O 1
ATOM 1632 N N . LEU A 1 206 ? 13.192 3.953 14.838 1.00 98.62 206 LEU A N 1
ATOM 1633 C CA . LEU A 1 206 ? 12.354 4.675 15.792 1.00 98.62 206 LEU A CA 1
ATOM 1634 C C . LEU A 1 206 ? 10.869 4.402 15.530 1.00 98.62 206 LEU A C 1
ATOM 1636 O O . LEU A 1 206 ? 10.125 4.099 16.463 1.00 98.62 206 LEU A O 1
ATOM 1640 N N . LEU A 1 207 ? 10.440 4.448 14.266 1.00 98.69 207 LEU A N 1
ATOM 1641 C CA . LEU A 1 207 ? 9.067 4.126 13.893 1.00 98.69 207 LEU A CA 1
ATOM 1642 C C . LEU A 1 207 ? 8.711 2.676 14.250 1.00 98.69 207 LEU A C 1
ATOM 1644 O O . LEU A 1 207 ? 7.663 2.452 14.854 1.00 98.69 207 LEU A O 1
ATOM 1648 N N . ALA A 1 208 ? 9.577 1.703 13.953 1.00 98.62 208 ALA A N 1
ATOM 1649 C CA . ALA A 1 208 ? 9.365 0.306 14.330 1.00 98.62 208 ALA A CA 1
ATOM 1650 C C . ALA A 1 208 ? 9.210 0.125 15.849 1.00 98.62 208 ALA A C 1
ATOM 1652 O O . ALA A 1 208 ? 8.294 -0.568 16.295 1.00 98.62 208 ALA A O 1
ATOM 1653 N N . LEU A 1 209 ? 10.049 0.784 16.654 1.00 98.56 209 LEU A N 1
ATOM 1654 C CA . LEU A 1 209 ? 9.984 0.721 18.116 1.00 98.56 209 LEU A CA 1
ATOM 1655 C C . LEU A 1 209 ? 8.695 1.348 18.662 1.00 98.56 209 LEU A C 1
ATOM 1657 O O . LEU A 1 209 ? 8.057 0.765 19.539 1.00 98.56 209 LEU A O 1
ATOM 1661 N N . LEU A 1 210 ? 8.263 2.493 18.121 1.00 98.44 210 LEU A N 1
ATOM 1662 C CA . LEU A 1 210 ? 6.986 3.106 18.503 1.00 98.44 210 LEU A CA 1
ATOM 1663 C C . LEU A 1 210 ? 5.795 2.219 18.123 1.00 98.44 210 LEU A C 1
ATOM 1665 O O . LEU A 1 210 ? 4.848 2.095 18.903 1.00 98.44 210 LEU A O 1
ATOM 1669 N N . LEU A 1 211 ? 5.845 1.568 16.957 1.00 98.19 211 LEU A N 1
ATOM 1670 C CA . LEU A 1 211 ? 4.813 0.621 16.543 1.00 98.19 211 LEU A CA 1
ATOM 1671 C C . LEU A 1 211 ? 4.772 -0.602 17.462 1.00 98.19 211 LEU A C 1
ATOM 1673 O O . LEU A 1 211 ? 3.684 -0.973 17.911 1.00 98.19 211 LEU A O 1
ATOM 1677 N N . ALA A 1 212 ? 5.922 -1.190 17.786 1.00 97.62 212 ALA A N 1
ATOM 1678 C CA . ALA A 1 212 ? 6.023 -2.324 18.699 1.00 97.62 212 ALA A CA 1
ATOM 1679 C C . ALA A 1 212 ? 5.537 -1.961 20.113 1.00 97.62 212 ALA A C 1
ATOM 1681 O O . ALA A 1 212 ? 4.733 -2.688 20.697 1.00 97.62 212 ALA A O 1
ATOM 1682 N N . GLY A 1 213 ? 5.941 -0.798 20.632 1.00 96.69 213 GLY A N 1
ATOM 1683 C CA . GLY A 1 213 ? 5.487 -0.292 21.927 1.00 96.69 213 GLY A CA 1
ATOM 1684 C C . GLY A 1 213 ? 3.973 -0.071 21.968 1.00 96.69 213 GLY A C 1
ATOM 1685 O O . GLY A 1 213 ? 3.305 -0.521 22.898 1.00 96.69 213 GLY A O 1
ATOM 1686 N N . ARG A 1 214 ? 3.396 0.544 20.925 1.00 96.75 214 ARG A N 1
ATOM 1687 C CA . ARG A 1 214 ? 1.939 0.732 20.807 1.00 96.75 214 ARG A CA 1
ATOM 1688 C C . ARG A 1 214 ? 1.185 -0.599 20.774 1.00 96.75 214 ARG A C 1
ATOM 1690 O O . ARG A 1 214 ? 0.131 -0.716 21.399 1.00 96.75 214 ARG A O 1
ATOM 1697 N N . LEU A 1 215 ? 1.734 -1.603 20.086 1.00 95.94 215 LEU A N 1
ATOM 1698 C CA . LEU A 1 215 ? 1.107 -2.914 19.915 1.00 95.94 215 LEU A CA 1
ATOM 1699 C C . LEU A 1 215 ? 0.813 -3.606 21.253 1.00 95.94 215 LEU A C 1
ATOM 1701 O O . LEU A 1 215 ? -0.242 -4.221 21.391 1.00 95.94 215 LEU A O 1
ATOM 1705 N N . VAL A 1 216 ? 1.684 -3.451 22.257 1.00 94.69 216 VAL A N 1
ATOM 1706 C CA . VAL A 1 216 ? 1.486 -4.004 23.613 1.00 94.69 216 VAL A CA 1
ATOM 1707 C C . VAL A 1 216 ? 0.151 -3.545 24.215 1.00 94.69 216 VAL A C 1
ATOM 1709 O O . VAL A 1 216 ? -0.576 -4.325 24.834 1.00 94.69 216 VAL A O 1
ATOM 1712 N N . PHE A 1 217 ? -0.228 -2.292 23.967 1.00 95.19 217 PHE A N 1
ATOM 1713 C CA . PHE A 1 217 ? -1.470 -1.701 24.468 1.00 95.19 217 PHE A CA 1
ATOM 1714 C C . PHE A 1 217 ? -2.678 -1.945 23.559 1.00 95.19 217 PHE A C 1
ATOM 1716 O O . PHE A 1 217 ? -3.808 -1.608 23.919 1.00 95.19 217 PHE A O 1
ATOM 1723 N N . TRP A 1 218 ? -2.465 -2.548 22.391 1.00 96.25 218 TRP A N 1
ATOM 1724 C CA . TRP A 1 218 ? -3.517 -2.887 21.437 1.00 96.25 218 TRP A CA 1
ATOM 1725 C C . TRP A 1 218 ? -4.070 -4.298 21.631 1.00 96.25 218 TRP A C 1
ATOM 1727 O O . TRP A 1 218 ? -4.829 -4.769 20.796 1.00 96.25 218 TRP A O 1
ATOM 1737 N N . LYS A 1 219 ? -3.764 -4.965 22.750 1.00 95.56 219 LYS A N 1
ATOM 1738 C CA . LYS A 1 219 ? -4.359 -6.256 23.148 1.00 95.56 219 LYS A CA 1
ATOM 1739 C C . LYS A 1 219 ? -4.290 -7.342 22.044 1.00 95.56 219 LYS A C 1
ATOM 1741 O O . LYS A 1 219 ? -5.319 -7.962 21.749 1.00 95.56 219 LYS A O 1
ATOM 1746 N N . PRO A 1 220 ? -3.116 -7.607 21.432 1.00 96.19 220 PRO A N 1
ATOM 1747 C CA . PRO A 1 220 ? -2.974 -8.605 20.366 1.00 96.19 220 PRO A CA 1
ATOM 1748 C C . PRO A 1 220 ? -3.486 -9.992 20.773 1.00 96.19 220 PRO A C 1
ATOM 1750 O O . PRO A 1 220 ? -4.064 -10.693 19.952 1.00 96.19 220 PRO A O 1
ATOM 1753 N N . GLN A 1 221 ? -3.377 -10.354 22.052 1.00 95.88 221 GLN A N 1
ATOM 1754 C CA . GLN A 1 221 ? -3.896 -11.603 22.607 1.00 95.88 221 GLN A CA 1
ATOM 1755 C C . GLN A 1 221 ? -5.409 -11.793 22.421 1.00 95.88 221 GLN A C 1
ATOM 1757 O O . GLN A 1 221 ? -5.861 -12.928 22.327 1.00 95.88 221 GLN A O 1
ATOM 1762 N N . LEU A 1 222 ? -6.190 -10.707 22.367 1.00 95.56 222 LEU A N 1
ATOM 1763 C CA . LEU A 1 222 ? -7.626 -10.762 22.077 1.00 95.56 222 LEU A CA 1
ATOM 1764 C C . LEU A 1 222 ? -7.864 -10.738 20.568 1.00 95.56 222 LEU A C 1
ATOM 1766 O O . LEU A 1 222 ? -8.579 -11.584 20.040 1.00 95.56 222 LEU A O 1
ATOM 1770 N N . GLY A 1 223 ? -7.218 -9.804 19.863 1.00 94.31 223 GLY A N 1
ATOM 1771 C CA . GLY A 1 223 ? -7.382 -9.647 18.417 1.00 94.31 223 GLY A CA 1
ATOM 1772 C C . GLY A 1 223 ? -7.052 -10.915 17.626 1.00 94.31 223 GLY A C 1
ATOM 1773 O O . GLY A 1 223 ? -7.775 -11.264 16.695 1.00 94.31 223 GLY A O 1
ATOM 1774 N N . MET A 1 224 ? -6.019 -11.651 18.044 1.00 95.94 224 MET A N 1
ATOM 1775 C CA . MET A 1 224 ? -5.586 -12.898 17.405 1.00 95.94 224 MET A CA 1
ATOM 1776 C C . MET A 1 224 ? -6.531 -14.089 17.637 1.00 95.94 224 MET A C 1
ATOM 1778 O O . MET A 1 224 ? -6.421 -15.081 16.923 1.00 95.94 224 MET A O 1
ATOM 1782 N N . GLN A 1 225 ? -7.499 -14.012 18.562 1.00 95.19 225 GLN A N 1
ATOM 1783 C CA . GLN A 1 225 ? -8.495 -15.084 18.763 1.00 95.19 225 GLN A CA 1
ATOM 1784 C C . GLN A 1 225 ? -9.456 -15.228 17.577 1.00 95.19 225 GLN A C 1
ATOM 1786 O O . GLN A 1 225 ? -10.166 -16.225 17.445 1.00 95.19 225 GLN A O 1
ATOM 1791 N N . ARG A 1 226 ? -9.514 -14.209 16.718 1.00 94.12 226 ARG A N 1
ATOM 1792 C CA . ARG A 1 226 ? -10.419 -14.141 15.581 1.00 94.12 226 ARG A CA 1
ATOM 1793 C C . ARG A 1 226 ? -9.637 -13.852 14.319 1.00 94.12 226 ARG A C 1
ATOM 1795 O O . ARG A 1 226 ? -9.081 -12.770 14.191 1.00 94.12 226 ARG A O 1
ATOM 1802 N N . LEU A 1 227 ? -9.654 -14.773 13.358 1.00 94.81 227 LEU A N 1
ATOM 1803 C CA . LEU A 1 227 ? -8.896 -14.623 12.111 1.00 94.81 227 LEU A CA 1
ATOM 1804 C C . LEU A 1 227 ? -9.210 -13.306 11.372 1.00 94.81 227 LEU A C 1
ATOM 1806 O O . LEU A 1 227 ? -8.302 -12.651 10.868 1.00 94.81 227 LEU A O 1
ATOM 1810 N N . ASP A 1 228 ? -10.478 -12.877 11.379 1.00 90.06 228 ASP A N 1
ATOM 1811 C CA . ASP A 1 228 ? -10.937 -11.652 10.712 1.00 90.06 228 ASP A CA 1
ATOM 1812 C C . ASP A 1 228 ? -10.399 -10.349 11.325 1.00 90.06 228 ASP A C 1
ATOM 1814 O O . ASP A 1 228 ? -10.485 -9.296 10.693 1.00 90.06 228 ASP A O 1
ATOM 1818 N N . ILE A 1 229 ? -9.867 -10.412 12.548 1.00 94.75 229 ILE A N 1
ATOM 1819 C CA . ILE A 1 229 ? -9.218 -9.294 13.242 1.00 94.75 229 ILE A CA 1
ATOM 1820 C C . ILE A 1 229 ? -7.710 -9.537 13.339 1.00 94.75 229 ILE A C 1
ATOM 1822 O O . ILE A 1 229 ? -6.934 -8.620 13.094 1.00 94.75 229 ILE A O 1
ATOM 1826 N N . GLY A 1 230 ? -7.281 -10.764 13.636 1.00 96.75 230 GLY A N 1
ATOM 1827 C CA . GLY A 1 230 ? -5.880 -11.162 13.754 1.00 96.75 230 GLY A CA 1
ATOM 1828 C C . GLY A 1 230 ? -5.057 -10.817 12.516 1.00 96.75 230 GLY A C 1
ATOM 1829 O O . GLY A 1 230 ? -3.930 -10.358 12.643 1.00 96.75 230 GLY A O 1
ATOM 1830 N N . ILE A 1 231 ? -5.645 -10.888 11.321 1.00 96.50 231 ILE A N 1
ATOM 1831 C CA . ILE A 1 231 ? -4.989 -10.451 10.078 1.00 96.50 231 ILE A CA 1
ATOM 1832 C C . ILE A 1 231 ? -4.590 -8.976 10.083 1.00 96.50 231 ILE A C 1
ATOM 1834 O O . ILE A 1 231 ? -3.549 -8.620 9.539 1.00 96.50 231 ILE A O 1
ATOM 1838 N N . MET A 1 232 ? -5.363 -8.115 10.743 1.00 96.44 232 MET A N 1
ATOM 1839 C CA . MET A 1 232 ? -5.003 -6.706 10.909 1.00 96.44 232 MET A CA 1
ATOM 1840 C C . MET A 1 232 ? -3.753 -6.561 11.787 1.00 96.44 232 MET A C 1
ATOM 1842 O O . MET A 1 232 ? -2.907 -5.711 11.517 1.00 96.44 232 MET A O 1
ATOM 1846 N N . TYR A 1 233 ? -3.607 -7.415 12.807 1.00 97.50 233 TYR A N 1
ATOM 1847 C CA . TYR A 1 233 ? -2.403 -7.477 13.637 1.00 97.50 233 TYR A CA 1
ATOM 1848 C C . TYR A 1 233 ? -1.219 -8.077 12.878 1.00 97.50 233 TYR A C 1
ATOM 1850 O O . TYR A 1 233 ? -0.106 -7.586 13.031 1.00 97.50 233 TYR A O 1
ATOM 1858 N N . LEU A 1 234 ? -1.438 -9.087 12.031 1.00 97.56 234 LEU A N 1
ATOM 1859 C CA . LEU A 1 234 ? -0.391 -9.622 11.157 1.00 97.56 234 LEU A CA 1
ATOM 1860 C C . LEU A 1 234 ? 0.099 -8.562 10.166 1.00 97.56 234 LEU A C 1
ATOM 1862 O O . LEU A 1 234 ? 1.303 -8.389 10.020 1.00 97.56 234 LEU A O 1
ATOM 1866 N N . GLY A 1 235 ? -0.807 -7.785 9.566 1.00 97.56 235 GLY A N 1
ATOM 1867 C CA . GLY A 1 235 ? -0.437 -6.657 8.713 1.00 97.56 235 GLY A CA 1
ATOM 1868 C C . GLY A 1 235 ? 0.319 -5.561 9.466 1.00 97.56 235 GLY A C 1
ATOM 1869 O O . GLY A 1 235 ? 1.318 -5.044 8.973 1.00 97.56 235 GLY A O 1
ATOM 1870 N N . TYR A 1 236 ? -0.092 -5.251 10.697 1.00 97.69 236 TYR A N 1
ATOM 1871 C CA . TYR A 1 236 ? 0.634 -4.328 11.573 1.00 97.69 236 TYR A CA 1
ATOM 1872 C C . TYR A 1 236 ? 2.054 -4.820 11.899 1.00 97.69 236 TYR A C 1
ATOM 1874 O O . TYR A 1 236 ? 3.025 -4.057 11.846 1.00 97.69 236 TYR A O 1
ATOM 1882 N N . LEU A 1 237 ? 2.184 -6.105 12.231 1.00 97.88 237 LEU A N 1
ATOM 1883 C CA . LEU A 1 237 ? 3.468 -6.748 12.492 1.00 97.88 237 LEU A CA 1
ATOM 1884 C C . LEU A 1 237 ? 4.336 -6.778 11.237 1.00 97.88 237 LEU A C 1
ATOM 1886 O O . LEU A 1 237 ? 5.531 -6.539 11.343 1.00 97.88 237 LEU A O 1
ATOM 1890 N N . ALA A 1 238 ? 3.752 -6.983 10.057 1.00 98.12 238 ALA A N 1
ATOM 1891 C CA . ALA A 1 238 ? 4.470 -6.942 8.791 1.00 98.12 238 ALA A CA 1
ATOM 1892 C C . ALA A 1 238 ? 5.049 -5.552 8.489 1.00 98.12 238 ALA A C 1
ATOM 1894 O O . ALA A 1 238 ? 6.185 -5.468 8.035 1.00 98.12 238 ALA A O 1
ATOM 1895 N N . ILE A 1 239 ? 4.329 -4.463 8.799 1.00 98.25 239 ILE A N 1
ATOM 1896 C CA . ILE A 1 239 ? 4.869 -3.092 8.692 1.00 98.25 239 ILE A CA 1
ATOM 1897 C C . ILE A 1 239 ? 6.036 -2.902 9.664 1.00 98.25 239 ILE A C 1
ATOM 1899 O O . ILE A 1 239 ? 7.094 -2.412 9.281 1.00 98.25 239 ILE A O 1
ATOM 1903 N N . THR A 1 240 ? 5.856 -3.320 10.919 1.00 98.31 240 THR A N 1
ATOM 1904 C CA . THR A 1 240 ? 6.919 -3.250 11.933 1.00 98.31 240 THR A CA 1
ATOM 1905 C C . THR A 1 240 ? 8.155 -4.037 11.488 1.00 98.31 240 THR A C 1
ATOM 1907 O O . THR A 1 240 ? 9.269 -3.532 11.555 1.00 98.31 240 THR A O 1
ATOM 1910 N N . ALA A 1 241 ? 7.962 -5.256 10.984 1.00 97.88 241 ALA A N 1
ATOM 1911 C CA . ALA A 1 241 ? 9.035 -6.119 10.513 1.00 97.88 241 ALA A CA 1
ATOM 1912 C C . ALA A 1 241 ? 9.714 -5.554 9.257 1.00 97.88 241 ALA A C 1
ATOM 1914 O O . ALA A 1 241 ? 10.934 -5.597 9.167 1.00 97.88 241 ALA A O 1
ATOM 1915 N N . GLN A 1 242 ? 8.957 -4.970 8.324 1.00 97.50 242 GLN A N 1
ATOM 1916 C CA . GLN A 1 242 ? 9.507 -4.298 7.146 1.00 97.50 242 GLN A CA 1
ATOM 1917 C C . GLN A 1 242 ? 10.453 -3.157 7.529 1.00 97.50 242 GLN A C 1
ATOM 1919 O O . GLN A 1 242 ? 11.579 -3.137 7.043 1.00 97.50 242 GLN A O 1
ATOM 1924 N N . LEU A 1 243 ? 10.053 -2.285 8.455 1.00 97.81 243 LEU A N 1
ATOM 1925 C CA . LEU A 1 243 ? 10.903 -1.202 8.963 1.00 97.81 243 LEU A CA 1
ATOM 1926 C C . LEU A 1 243 ? 12.179 -1.713 9.649 1.00 97.81 243 LEU A C 1
ATOM 1928 O O . LEU A 1 243 ? 13.249 -1.130 9.488 1.00 97.81 243 LEU A O 1
ATOM 1932 N N . LEU A 1 244 ? 12.081 -2.810 10.408 1.00 96.75 244 LEU A N 1
ATOM 1933 C CA . LEU A 1 244 ? 13.245 -3.433 11.044 1.00 96.75 244 LEU A CA 1
ATOM 1934 C C . LEU A 1 244 ? 14.199 -4.044 10.014 1.00 96.75 244 LEU A C 1
ATOM 1936 O O . LEU A 1 244 ? 15.408 -3.906 10.160 1.00 96.75 244 LEU A O 1
ATOM 1940 N N . VAL A 1 245 ? 13.678 -4.694 8.971 1.00 94.50 245 VAL A N 1
ATOM 1941 C CA . VAL A 1 245 ? 14.505 -5.254 7.893 1.00 94.50 245 VAL A CA 1
ATOM 1942 C C . VAL A 1 245 ? 15.189 -4.138 7.095 1.00 94.50 245 VAL A C 1
ATOM 1944 O O . VAL A 1 245 ? 16.366 -4.279 6.772 1.00 94.50 245 VAL A O 1
ATOM 1947 N N . GLU A 1 246 ? 14.503 -3.023 6.823 1.00 92.56 246 GLU A N 1
ATOM 1948 C CA . GLU A 1 246 ? 15.113 -1.834 6.201 1.00 92.56 246 GLU A CA 1
ATOM 1949 C C . GLU A 1 246 ? 16.250 -1.281 7.057 1.00 92.56 246 GLU A C 1
ATOM 1951 O O . GLU A 1 246 ? 17.367 -1.120 6.572 1.00 92.56 246 GLU A O 1
ATOM 1956 N N . PHE A 1 247 ? 16.001 -1.082 8.353 1.00 94.31 247 PHE A N 1
ATOM 1957 C CA . PHE A 1 247 ? 17.027 -0.653 9.298 1.00 94.31 247 PHE A CA 1
ATOM 1958 C C . PHE A 1 247 ? 18.240 -1.594 9.321 1.00 94.31 247 PHE A C 1
ATOM 1960 O O . PHE A 1 247 ? 19.379 -1.134 9.238 1.00 94.31 247 PHE A O 1
ATOM 1967 N N . LEU A 1 248 ? 18.009 -2.909 9.403 1.00 92.12 248 LEU A N 1
ATOM 1968 C CA . LEU A 1 248 ? 19.086 -3.898 9.399 1.00 92.12 248 LEU A CA 1
ATOM 1969 C C . LEU A 1 248 ? 19.901 -3.848 8.106 1.00 92.12 248 LEU A C 1
ATOM 1971 O O . LEU A 1 248 ? 21.114 -4.004 8.178 1.00 92.12 248 LEU A O 1
ATOM 1975 N N . GLY A 1 249 ? 19.274 -3.562 6.962 1.00 88.56 249 GLY A N 1
ATOM 1976 C CA . GLY A 1 249 ? 19.970 -3.381 5.685 1.00 88.56 249 GLY A CA 1
ATOM 1977 C C . GLY A 1 249 ? 20.961 -2.211 5.665 1.00 88.56 249 GLY A C 1
ATOM 1978 O O . GLY A 1 249 ? 21.887 -2.221 4.858 1.00 88.56 249 GLY A O 1
ATOM 1979 N N . TYR A 1 250 ? 20.819 -1.231 6.566 1.00 85.12 250 TYR A N 1
ATOM 1980 C CA . TYR A 1 250 ? 21.769 -0.122 6.712 1.00 85.12 250 TYR A CA 1
ATOM 1981 C C . TYR A 1 250 ? 22.953 -0.426 7.638 1.00 85.12 250 TYR A C 1
ATOM 1983 O O . TYR A 1 250 ? 23.957 0.282 7.583 1.00 85.12 250 TYR A O 1
ATOM 1991 N N . ILE A 1 251 ? 22.840 -1.438 8.504 1.00 84.06 251 ILE A N 1
ATOM 1992 C CA . ILE A 1 251 ? 23.860 -1.762 9.521 1.00 84.06 251 ILE A CA 1
ATOM 1993 C C . ILE A 1 251 ? 24.589 -3.063 9.202 1.00 84.06 251 IL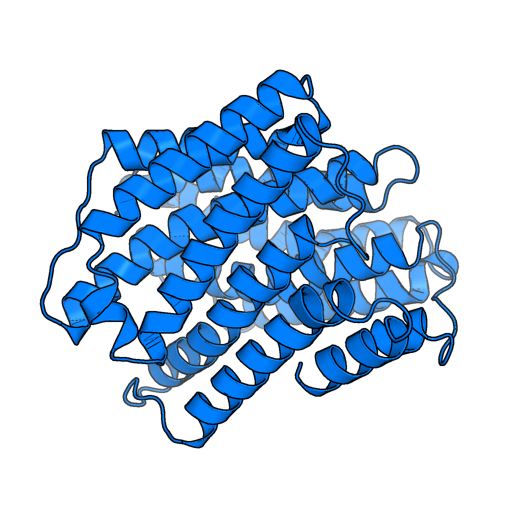E A C 1
ATOM 1995 O O . ILE A 1 251 ? 25.774 -3.202 9.496 1.00 84.06 251 ILE A O 1
ATOM 1999 N N . VAL A 1 252 ? 23.883 -4.024 8.618 1.00 84.50 252 VAL A N 1
ATOM 2000 C CA . VAL A 1 252 ? 24.385 -5.360 8.330 1.00 84.50 252 VAL A CA 1
ATOM 2001 C C . VAL A 1 252 ? 24.204 -5.631 6.843 1.00 84.50 252 VAL A C 1
ATOM 2003 O O . VAL A 1 252 ? 23.114 -5.471 6.294 1.00 84.50 252 VAL A O 1
ATOM 2006 N N . HIS A 1 253 ? 25.264 -6.098 6.190 1.00 78.81 253 HIS A N 1
ATOM 2007 C CA . HIS A 1 253 ? 25.193 -6.580 4.814 1.00 78.81 253 HIS A CA 1
ATOM 2008 C C . HIS A 1 253 ? 24.524 -7.960 4.781 1.00 78.81 253 HIS A C 1
ATOM 2010 O O . HIS A 1 253 ? 25.193 -8.989 4.763 1.00 78.81 253 HIS A O 1
ATOM 2016 N N . ILE A 1 254 ? 23.190 -7.978 4.835 1.00 80.75 254 ILE A N 1
ATOM 2017 C CA . ILE A 1 254 ? 22.389 -9.192 4.655 1.00 80.75 254 ILE A CA 1
ATOM 2018 C C . ILE A 1 254 ? 21.977 -9.288 3.186 1.00 80.75 254 ILE A C 1
ATOM 2020 O O . ILE A 1 254 ? 21.220 -8.454 2.687 1.00 80.75 254 ILE A O 1
ATOM 2024 N N . GLU A 1 255 ? 22.447 -10.327 2.497 1.00 83.81 255 GLU A N 1
ATOM 2025 C CA . GLU A 1 255 ? 22.016 -10.642 1.135 1.00 83.81 255 GLU A CA 1
ATOM 2026 C C . GLU A 1 255 ? 20.659 -11.352 1.161 1.00 83.81 255 GLU 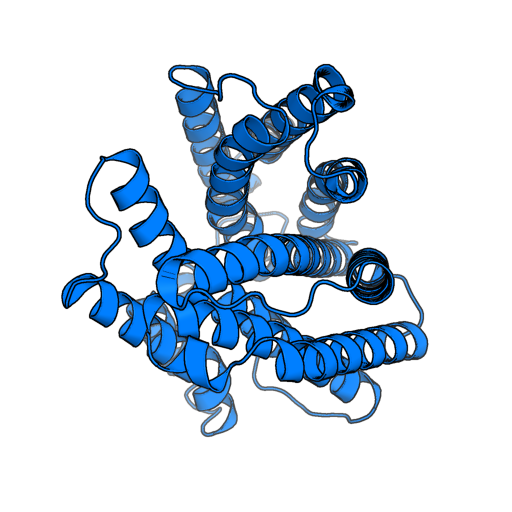A C 1
ATOM 2028 O O . GLU A 1 255 ? 20.556 -12.574 1.267 1.00 83.81 255 GLU A O 1
ATOM 2033 N N . TRP A 1 256 ? 19.586 -10.568 1.091 1.00 87.75 256 TRP A N 1
ATOM 2034 C CA . TRP A 1 256 ? 18.234 -11.106 0.991 1.00 87.75 256 TRP A CA 1
ATOM 2035 C C . TRP A 1 256 ? 17.966 -11.694 -0.395 1.00 87.75 256 TRP A C 1
ATOM 2037 O O . TRP A 1 256 ? 18.241 -11.072 -1.423 1.00 87.75 256 TRP A O 1
ATOM 2047 N N . ILE A 1 257 ? 17.326 -12.864 -0.437 1.00 88.50 257 ILE A N 1
ATOM 2048 C CA . ILE A 1 257 ? 16.894 -13.465 -1.697 1.00 88.50 257 ILE A CA 1
ATOM 2049 C C . ILE A 1 257 ? 15.628 -12.761 -2.184 1.00 88.50 257 ILE A C 1
ATOM 2051 O O . ILE A 1 257 ? 14.516 -12.984 -1.691 1.00 88.50 257 ILE A O 1
ATOM 2055 N N . GLY A 1 258 ? 15.810 -11.912 -3.195 1.00 84.69 258 GLY A N 1
ATOM 2056 C CA . GLY A 1 258 ? 14.764 -11.085 -3.785 1.00 84.69 258 GLY A CA 1
ATOM 2057 C C . GLY A 1 258 ? 14.455 -9.816 -2.993 1.00 84.69 258 GLY A C 1
ATOM 2058 O O . GLY A 1 258 ? 15.137 -9.453 -2.042 1.00 84.69 258 GLY A O 1
ATOM 2059 N N . SER A 1 259 ? 13.383 -9.126 -3.379 1.00 88.88 259 SER A N 1
ATOM 2060 C CA . SER A 1 259 ? 12.996 -7.844 -2.776 1.00 88.88 259 SER A CA 1
ATOM 2061 C C . SER A 1 259 ? 12.212 -8.045 -1.465 1.00 88.88 259 SER A C 1
ATOM 2063 O O . SER A 1 259 ? 11.013 -7.765 -1.408 1.00 88.88 259 SER A O 1
ATOM 2065 N N . VAL A 1 260 ? 12.865 -8.583 -0.427 1.00 92.19 260 VAL A N 1
ATOM 2066 C CA . VAL A 1 260 ? 12.230 -8.938 0.861 1.00 92.19 260 VAL A CA 1
ATOM 2067 C C . VAL A 1 260 ? 11.528 -7.755 1.539 1.00 92.19 260 VAL A C 1
ATOM 2069 O O . VAL A 1 260 ? 10.344 -7.916 1.828 1.00 92.19 260 VAL A O 1
ATOM 2072 N N . PRO A 1 261 ? 12.151 -6.575 1.755 1.00 91.06 261 PRO A N 1
ATOM 2073 C CA . PRO A 1 261 ? 11.510 -5.494 2.514 1.00 91.06 261 PRO A CA 1
ATOM 2074 C C . PRO A 1 261 ? 10.175 -5.056 1.901 1.00 91.06 261 PRO A C 1
ATOM 2076 O O . PRO A 1 261 ? 9.142 -5.026 2.568 1.00 91.06 261 PRO A O 1
ATOM 2079 N N . ILE A 1 262 ? 10.165 -4.819 0.587 1.00 92.69 262 ILE A N 1
ATOM 2080 C CA . ILE A 1 262 ? 8.960 -4.394 -0.128 1.00 92.69 262 ILE A CA 1
ATOM 2081 C C . ILE A 1 262 ? 7.876 -5.473 -0.129 1.00 92.69 262 ILE A C 1
ATOM 2083 O O . ILE A 1 262 ? 6.708 -5.146 0.056 1.00 92.69 262 ILE A O 1
ATOM 2087 N N . HIS A 1 263 ? 8.221 -6.754 -0.287 1.00 95.38 263 HIS A N 1
ATOM 2088 C CA . HIS A 1 263 ? 7.211 -7.814 -0.269 1.00 95.38 263 HIS A CA 1
ATOM 2089 C C . HIS A 1 263 ? 6.744 -8.140 1.152 1.00 95.38 263 HIS A C 1
ATOM 2091 O O . HIS A 1 263 ? 5.615 -8.589 1.321 1.00 95.38 263 HIS A O 1
ATOM 2097 N N . LEU A 1 264 ? 7.553 -7.880 2.180 1.00 96.50 264 LEU A N 1
ATOM 2098 C CA . LEU A 1 264 ? 7.123 -7.982 3.571 1.00 96.50 264 LEU A CA 1
ATOM 2099 C C . LEU A 1 264 ? 5.967 -7.007 3.829 1.00 96.50 264 LEU A C 1
ATOM 2101 O O . LEU A 1 264 ? 4.952 -7.403 4.394 1.00 96.50 264 LEU A O 1
ATOM 2105 N N . PHE A 1 265 ? 6.046 -5.785 3.291 1.00 97.06 265 PHE A N 1
ATOM 2106 C CA . PHE A 1 265 ? 4.917 -4.854 3.277 1.00 97.06 265 PHE A CA 1
ATOM 2107 C C . PHE A 1 265 ? 3.802 -5.269 2.297 1.00 97.06 265 PHE A C 1
ATOM 2109 O O . PHE A 1 265 ? 2.640 -5.386 2.686 1.00 97.06 265 PHE A O 1
ATOM 2116 N N . ALA A 1 266 ? 4.122 -5.510 1.025 1.00 95.25 266 ALA A N 1
ATOM 2117 C CA . ALA A 1 266 ? 3.119 -5.715 -0.018 1.00 95.25 266 ALA A CA 1
ATOM 2118 C C . ALA A 1 266 ? 2.339 -7.033 0.134 1.00 95.25 266 ALA A C 1
ATOM 2120 O O . ALA A 1 266 ? 1.139 -7.061 -0.108 1.00 95.25 266 ALA A O 1
ATOM 2121 N N . PHE A 1 267 ? 2.961 -8.122 0.584 1.00 94.00 267 PHE A N 1
ATOM 2122 C CA . PHE A 1 267 ? 2.229 -9.344 0.933 1.00 94.00 267 PHE A CA 1
ATOM 2123 C C . PHE A 1 267 ? 1.742 -9.320 2.380 1.00 94.00 267 PHE A C 1
ATOM 2125 O O . PHE A 1 267 ? 0.602 -9.694 2.629 1.00 94.00 267 PHE A O 1
ATOM 2132 N N . GLY A 1 268 ? 2.566 -8.880 3.335 1.00 95.19 268 GLY A N 1
ATOM 2133 C CA . GLY A 1 268 ? 2.225 -8.975 4.755 1.00 95.19 268 GLY A CA 1
ATOM 2134 C C . GLY A 1 268 ? 1.180 -7.955 5.203 1.00 95.19 268 GLY A C 1
ATOM 2135 O O . GLY A 1 268 ? 0.230 -8.317 5.888 1.00 95.19 268 GLY A O 1
ATOM 2136 N N . ALA A 1 269 ? 1.304 -6.693 4.789 1.00 95.94 269 ALA A N 1
ATOM 2137 C CA . ALA A 1 269 ? 0.314 -5.663 5.087 1.00 95.94 269 ALA A CA 1
ATOM 2138 C C . ALA A 1 269 ? -0.796 -5.651 4.036 1.00 95.94 269 ALA A C 1
ATOM 2140 O O . ALA A 1 269 ? -1.942 -5.954 4.356 1.00 95.94 269 ALA A O 1
ATOM 2141 N N . MET A 1 270 ? -0.474 -5.346 2.776 1.00 95.94 270 MET A N 1
ATOM 2142 C CA . MET A 1 270 ? -1.496 -5.242 1.729 1.00 95.94 270 MET A CA 1
ATOM 2143 C C . MET A 1 270 ? -2.132 -6.607 1.432 1.00 95.94 270 MET A C 1
ATOM 2145 O O . MET A 1 270 ? -3.350 -6.737 1.521 1.00 95.94 270 MET A O 1
ATOM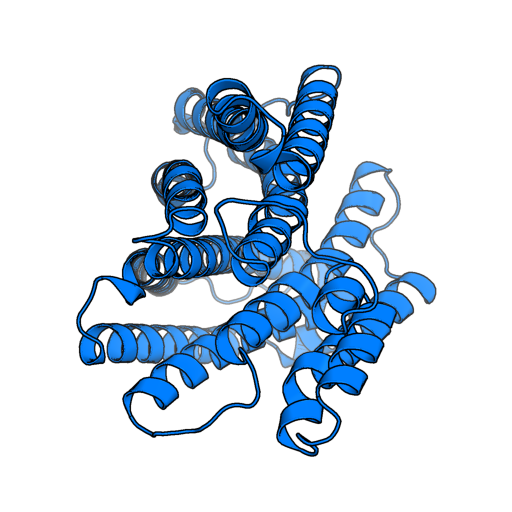 2149 N N . GLY A 1 271 ? -1.326 -7.628 1.144 1.00 94.88 271 GLY A N 1
ATOM 2150 C CA . GLY A 1 271 ? -1.801 -8.957 0.762 1.00 94.88 271 GLY A CA 1
ATOM 2151 C C . GLY A 1 271 ? -2.645 -9.666 1.819 1.00 94.88 271 GLY A C 1
ATOM 2152 O O . GLY A 1 271 ? -3.629 -10.299 1.460 1.00 94.88 271 GLY A O 1
ATOM 2153 N N . LEU A 1 272 ? -2.335 -9.531 3.111 1.00 95.12 272 LEU A N 1
ATOM 2154 C CA . LEU A 1 272 ? -3.163 -10.136 4.161 1.00 95.12 272 LEU A CA 1
ATOM 2155 C C . LEU A 1 272 ? -4.407 -9.293 4.472 1.00 95.12 272 LEU A C 1
ATOM 2157 O O . LEU A 1 272 ? -5.514 -9.826 4.543 1.00 95.12 272 LEU A O 1
ATOM 2161 N N . VAL A 1 273 ? -4.253 -7.976 4.652 1.00 97.00 273 VAL A N 1
ATOM 2162 C CA . VAL A 1 273 ? -5.344 -7.109 5.133 1.00 97.00 273 VAL A CA 1
ATOM 2163 C C . VAL A 1 273 ? -6.404 -6.866 4.065 1.00 97.00 273 VAL A C 1
ATOM 2165 O O . VAL A 1 273 ? -7.595 -6.859 4.378 1.00 97.00 273 VAL A O 1
ATOM 2168 N N . ILE A 1 274 ? -6.006 -6.662 2.807 1.00 95.88 274 ILE A N 1
ATOM 2169 C CA . ILE A 1 274 ? -6.939 -6.281 1.742 1.00 95.88 274 ILE A CA 1
ATOM 2170 C C . ILE A 1 274 ? -8.031 -7.338 1.517 1.00 95.88 274 ILE A C 1
ATOM 2172 O O . ILE A 1 274 ? -9.200 -6.950 1.542 1.00 95.88 274 ILE A O 1
ATOM 2176 N N . PRO A 1 275 ? -7.731 -8.642 1.359 1.00 95.19 275 PRO A N 1
ATOM 2177 C CA . PRO A 1 275 ? -8.764 -9.664 1.191 1.00 95.19 275 PRO A CA 1
ATOM 2178 C C . PRO A 1 275 ? -9.772 -9.690 2.345 1.00 95.19 275 PRO A C 1
ATOM 2180 O O . PRO A 1 275 ? -10.982 -9.732 2.112 1.00 95.19 275 PRO A O 1
ATOM 2183 N N . ALA A 1 276 ? -9.301 -9.567 3.592 1.00 94.69 276 ALA A N 1
ATOM 2184 C CA . ALA A 1 276 ? -10.181 -9.486 4.757 1.00 94.69 276 ALA A CA 1
ATOM 2185 C C . ALA A 1 276 ? -11.086 -8.243 4.698 1.00 94.69 276 ALA A C 1
ATOM 2187 O O . ALA A 1 276 ? -12.285 -8.311 4.986 1.00 94.69 276 ALA A O 1
ATOM 2188 N N . MET A 1 277 ? -10.540 -7.102 4.278 1.00 94.31 277 MET A N 1
ATOM 2189 C CA . MET A 1 277 ? -11.320 -5.879 4.119 1.00 94.31 277 MET A CA 1
ATOM 2190 C C . MET A 1 277 ? -12.325 -5.974 2.969 1.00 94.31 277 MET A C 1
ATOM 2192 O O . MET A 1 277 ? -13.448 -5.513 3.149 1.00 94.31 277 MET A O 1
ATOM 2196 N N . ILE A 1 278 ? -11.991 -6.618 1.847 1.00 93.94 278 ILE A N 1
ATOM 2197 C CA . ILE A 1 278 ? -12.928 -6.862 0.739 1.00 93.94 278 ILE A CA 1
ATOM 2198 C C . ILE A 1 278 ? -14.138 -7.649 1.244 1.00 93.94 278 ILE A C 1
ATOM 2200 O O . ILE A 1 278 ? -15.261 -7.168 1.117 1.00 93.94 278 ILE A O 1
ATOM 2204 N N . VAL A 1 279 ? -13.929 -8.795 1.903 1.00 93.81 279 VAL A N 1
ATOM 2205 C CA . VAL A 1 279 ? -15.027 -9.609 2.463 1.00 93.81 279 VAL A CA 1
ATOM 2206 C C . VAL A 1 279 ? -15.916 -8.770 3.386 1.00 93.81 279 VAL A C 1
ATOM 2208 O O . VAL A 1 279 ? -17.144 -8.753 3.249 1.00 93.81 279 VAL A O 1
ATOM 2211 N N . ARG A 1 280 ? -15.296 -8.031 4.312 1.00 92.44 280 ARG A N 1
ATOM 2212 C CA . ARG A 1 280 ? -15.994 -7.206 5.303 1.00 92.44 280 ARG A CA 1
ATOM 2213 C C . ARG A 1 280 ? -16.817 -6.091 4.657 1.00 92.44 280 ARG A C 1
ATOM 2215 O O . ARG A 1 280 ? -17.987 -5.920 4.998 1.00 92.44 280 ARG A O 1
ATOM 2222 N N . ILE A 1 281 ? -16.208 -5.339 3.745 1.00 89.50 281 ILE A N 1
ATOM 2223 C CA . ILE A 1 281 ? -16.815 -4.195 3.058 1.00 89.50 281 ILE A CA 1
ATOM 2224 C C . ILE A 1 281 ? -17.942 -4.680 2.143 1.00 89.50 281 ILE A C 1
ATOM 2226 O O . ILE A 1 281 ? -19.046 -4.141 2.201 1.00 89.50 281 ILE A O 1
ATOM 2230 N N . SER A 1 282 ? -17.720 -5.747 1.372 1.00 91.50 282 SER A N 1
ATOM 2231 C CA . SER A 1 282 ? -18.738 -6.333 0.499 1.00 91.50 282 SER A CA 1
ATOM 2232 C C . SER A 1 282 ? -19.950 -6.835 1.283 1.00 91.50 282 SER A C 1
ATOM 2234 O O . SER A 1 282 ? -21.086 -6.542 0.902 1.00 91.50 282 SER A O 1
ATOM 2236 N N . LYS A 1 283 ? -19.752 -7.545 2.405 1.00 92.50 283 LYS A N 1
ATOM 2237 C CA . LYS A 1 283 ? -20.862 -7.969 3.279 1.00 92.50 283 LYS A CA 1
ATOM 2238 C C . LYS A 1 283 ? -21.589 -6.761 3.878 1.00 92.50 283 LYS A C 1
ATOM 2240 O O . LYS A 1 283 ? -22.810 -6.685 3.765 1.00 92.50 283 LYS A O 1
ATOM 2245 N N . GLY A 1 284 ? -20.851 -5.773 4.388 1.00 89.19 284 GLY A N 1
ATOM 2246 C CA . GLY A 1 284 ? -21.420 -4.541 4.940 1.00 89.19 284 GLY A CA 1
ATOM 2247 C C . GLY A 1 284 ? -22.279 -3.754 3.942 1.00 89.19 284 GLY A C 1
ATOM 2248 O O . GLY A 1 284 ? -23.399 -3.371 4.266 1.00 89.19 284 GLY A O 1
ATOM 2249 N N . HIS A 1 285 ? -21.811 -3.562 2.705 1.00 87.31 285 HIS A N 1
ATOM 2250 C CA . HIS A 1 285 ? -22.560 -2.822 1.679 1.00 87.31 285 HIS A CA 1
ATOM 2251 C C . HIS A 1 285 ? -23.742 -3.583 1.084 1.00 87.31 285 HIS A C 1
ATOM 2253 O O . HIS A 1 285 ? -24.645 -2.960 0.535 1.00 87.31 285 HIS A O 1
ATOM 2259 N N . THR A 1 286 ? -23.756 -4.908 1.208 1.00 91.44 286 THR A N 1
ATOM 2260 C CA . THR A 1 286 ? -24.889 -5.743 0.781 1.00 91.44 286 THR A CA 1
ATOM 2261 C C . THR A 1 286 ? -25.877 -6.020 1.916 1.00 91.44 286 THR A C 1
ATOM 2263 O O . THR A 1 286 ? -26.773 -6.841 1.753 1.00 91.44 286 THR A O 1
ATOM 2266 N N . GLY A 1 287 ? -25.715 -5.373 3.079 1.00 90.62 287 GLY A N 1
ATOM 2267 C CA . GLY A 1 287 ? -26.579 -5.569 4.248 1.00 90.62 287 GLY A CA 1
ATOM 2268 C C . GLY A 1 287 ? -26.442 -6.944 4.911 1.00 90.62 287 GLY A C 1
ATOM 2269 O O . GLY A 1 287 ? -27.216 -7.279 5.806 1.00 90.62 287 GLY A O 1
ATOM 2270 N N . ARG A 1 288 ? -25.461 -7.756 4.499 1.00 92.06 288 ARG A N 1
ATOM 2271 C CA . ARG A 1 288 ? -25.195 -9.071 5.089 1.00 92.06 288 ARG A CA 1
ATOM 2272 C C . ARG A 1 288 ? -24.456 -8.910 6.412 1.00 92.06 288 ARG A C 1
ATOM 2274 O O . ARG A 1 288 ? -23.623 -8.018 6.579 1.00 92.06 288 ARG A O 1
ATOM 2281 N N . LYS A 1 289 ? -24.708 -9.829 7.349 1.00 89.75 289 LYS A N 1
ATOM 2282 C CA . LYS A 1 289 ? -23.964 -9.885 8.613 1.00 89.75 289 LYS A CA 1
ATOM 2283 C C . LYS A 1 289 ? -22.468 -10.016 8.318 1.00 89.75 289 LYS A C 1
ATOM 2285 O O . LYS A 1 289 ? -22.048 -10.906 7.580 1.00 89.75 289 LYS A O 1
ATOM 2290 N N . VAL A 1 290 ? -21.667 -9.148 8.930 1.00 88.25 290 VAL A N 1
ATOM 2291 C CA . VAL A 1 290 ? -20.203 -9.173 8.831 1.00 88.25 290 VAL A CA 1
ATOM 2292 C C . VAL A 1 290 ? -19.664 -10.316 9.694 1.00 88.25 290 VAL A C 1
ATOM 2294 O O . VAL A 1 290 ? -19.224 -10.133 10.826 1.00 88.25 290 VAL A O 1
ATOM 2297 N N . ALA A 1 291 ? -19.766 -11.528 9.163 1.00 89.19 291 ALA A N 1
ATOM 2298 C CA . ALA A 1 291 ? -19.221 -12.745 9.738 1.00 89.19 291 ALA A CA 1
ATOM 2299 C C . ALA A 1 291 ? -18.473 -13.513 8.647 1.00 89.19 291 ALA A C 1
ATOM 2301 O O . ALA A 1 291 ? -18.954 -13.597 7.516 1.00 89.19 291 ALA A O 1
ATOM 2302 N N . PHE A 1 292 ? -17.305 -14.047 9.002 1.00 93.94 292 PHE A N 1
ATOM 2303 C CA . PHE A 1 292 ? -16.456 -14.813 8.096 1.00 93.94 292 PHE A CA 1
ATOM 2304 C C . PHE A 1 292 ? -16.849 -16.285 8.165 1.00 93.94 292 PHE A C 1
ATOM 2306 O O . PHE A 1 292 ? -16.752 -16.903 9.233 1.00 93.94 292 PHE A O 1
ATOM 2313 N N . ASP A 1 293 ? -17.310 -16.823 7.043 1.00 94.19 293 ASP A N 1
ATOM 2314 C CA . ASP A 1 293 ? -17.631 -18.241 6.893 1.00 94.19 293 ASP A CA 1
ATOM 2315 C C . ASP A 1 293 ? -16.368 -19.067 6.579 1.00 94.19 293 ASP A C 1
ATOM 2317 O O . ASP A 1 293 ? -15.240 -18.574 6.662 1.00 94.19 293 ASP A O 1
ATOM 2321 N N . ALA A 1 294 ? -16.536 -20.364 6.311 1.00 95.88 294 ALA A N 1
ATOM 2322 C CA . ALA A 1 294 ? -15.412 -21.259 6.054 1.00 95.88 294 ALA A CA 1
ATOM 2323 C C . ALA A 1 294 ? -14.633 -20.878 4.784 1.00 95.88 294 ALA A C 1
ATOM 2325 O O . ALA A 1 294 ? -13.407 -20.975 4.787 1.00 95.88 294 ALA A O 1
ATOM 2326 N N . LEU A 1 295 ? -15.318 -20.414 3.733 1.00 95.81 295 LEU A N 1
ATOM 2327 C CA . LEU A 1 295 ? -14.683 -20.050 2.467 1.00 95.81 295 LEU A CA 1
ATOM 2328 C C . LEU A 1 295 ? -13.932 -18.728 2.591 1.00 95.81 295 LEU A C 1
ATOM 2330 O O . LEU A 1 295 ? -12.795 -18.638 2.132 1.00 95.81 295 LEU A O 1
ATOM 2334 N N . ASP A 1 296 ? -14.505 -17.742 3.290 1.00 95.62 296 ASP A N 1
ATOM 2335 C CA . ASP A 1 296 ? -13.786 -16.500 3.580 1.00 95.62 296 ASP A CA 1
ATOM 2336 C C . ASP A 1 296 ? -12.496 -16.789 4.355 1.00 95.62 296 ASP A C 1
ATOM 2338 O O . ASP A 1 296 ? -11.428 -16.285 4.020 1.00 95.62 296 ASP A O 1
ATOM 2342 N N . LYS A 1 297 ? -12.577 -17.627 5.398 1.00 96.38 297 LYS A N 1
ATOM 2343 C CA . LYS A 1 297 ? -11.407 -18.001 6.202 1.00 96.38 297 LYS A CA 1
ATOM 2344 C C . LYS A 1 297 ? -10.388 -18.787 5.384 1.00 96.38 297 LYS A C 1
ATOM 2346 O O . LYS A 1 297 ? -9.195 -18.566 5.565 1.00 96.38 297 LYS A O 1
ATOM 2351 N N . LEU A 1 298 ? -10.834 -19.681 4.501 1.00 96.94 298 LEU A N 1
ATOM 2352 C CA . LEU A 1 298 ? -9.952 -20.432 3.612 1.00 96.94 298 LEU A CA 1
ATOM 2353 C C . LEU A 1 298 ? -9.164 -19.491 2.697 1.00 96.94 298 LEU A C 1
ATOM 2355 O O . LEU A 1 298 ? -7.948 -19.628 2.614 1.00 96.94 298 LEU A O 1
ATOM 2359 N N . ALA A 1 299 ? -9.823 -18.500 2.089 1.00 95.88 299 ALA A N 1
ATOM 2360 C CA . ALA A 1 299 ? -9.143 -17.493 1.276 1.00 95.88 299 ALA A CA 1
ATOM 2361 C C . ALA A 1 299 ? -8.050 -16.772 2.082 1.00 95.88 299 ALA A C 1
ATOM 2363 O O . ALA A 1 299 ? -6.924 -16.620 1.621 1.00 95.88 299 ALA A O 1
ATOM 2364 N N . LEU A 1 300 ? -8.337 -16.410 3.333 1.00 96.56 300 LEU A N 1
ATOM 2365 C CA . LEU A 1 300 ? -7.350 -15.785 4.212 1.00 96.56 300 LEU A CA 1
ATOM 2366 C C . LEU A 1 300 ? -6.171 -16.709 4.569 1.00 96.56 300 LEU A C 1
ATOM 2368 O O . LEU A 1 300 ? -5.030 -16.249 4.618 1.00 96.56 300 LEU A O 1
ATOM 2372 N N . TRP A 1 301 ? -6.418 -18.003 4.790 1.00 97.62 301 TRP A N 1
ATOM 2373 C CA . TRP A 1 301 ? -5.355 -18.992 5.006 1.00 97.62 301 TRP A CA 1
ATOM 2374 C C . TRP A 1 301 ? -4.472 -19.179 3.775 1.00 97.62 301 TRP A C 1
ATOM 2376 O O . TRP A 1 301 ? -3.250 -19.226 3.912 1.00 97.62 301 TRP A O 1
ATOM 2386 N N . ILE A 1 302 ? -5.067 -19.216 2.582 1.00 97.50 302 ILE A N 1
ATOM 2387 C CA . ILE A 1 302 ? -4.333 -19.281 1.314 1.00 97.50 302 ILE A CA 1
ATOM 2388 C C . ILE A 1 302 ? -3.435 -18.047 1.156 1.00 97.50 302 ILE A C 1
ATOM 2390 O O . ILE A 1 302 ? -2.270 -18.180 0.790 1.00 97.50 302 ILE A O 1
ATOM 2394 N N . MET A 1 303 ? -3.914 -16.856 1.518 1.00 97.31 303 MET A N 1
ATOM 2395 C CA . MET A 1 303 ? -3.106 -15.633 1.452 1.00 97.31 303 MET A CA 1
ATOM 2396 C C . MET A 1 303 ? -1.967 -15.605 2.479 1.00 97.31 303 MET A C 1
ATOM 2398 O O . MET A 1 303 ? -0.874 -15.121 2.178 1.00 97.31 303 MET A O 1
ATOM 2402 N N . MET A 1 304 ? -2.165 -16.175 3.672 1.00 97.38 304 MET A N 1
ATOM 2403 C CA . MET A 1 304 ? -1.069 -16.380 4.631 1.00 97.38 304 MET A CA 1
ATOM 2404 C C . MET A 1 304 ? -0.039 -17.389 4.117 1.00 97.38 304 MET A C 1
ATOM 2406 O O . MET A 1 304 ? 1.162 -17.167 4.274 1.00 97.38 304 MET A O 1
ATOM 2410 N N . LEU A 1 305 ? -0.478 -18.458 3.448 1.00 98.00 305 LEU A N 1
ATOM 2411 C CA . LEU A 1 305 ? 0.427 -19.374 2.759 1.00 98.00 305 LEU A CA 1
ATOM 2412 C C . LEU A 1 305 ? 1.196 -18.649 1.642 1.00 98.00 305 LEU A C 1
ATOM 2414 O O . LEU A 1 305 ? 2.413 -18.795 1.558 1.00 98.00 305 LEU A O 1
ATOM 2418 N N . ALA A 1 306 ? 0.529 -17.802 0.851 1.00 97.38 306 ALA A N 1
ATOM 2419 C CA . ALA A 1 306 ? 1.162 -16.978 -0.179 1.00 97.38 306 ALA A CA 1
ATOM 2420 C C . ALA A 1 306 ? 2.271 -16.089 0.405 1.00 97.38 306 ALA A C 1
ATOM 2422 O O . ALA A 1 306 ? 3.361 -16.007 -0.160 1.00 97.38 306 ALA A O 1
ATOM 2423 N N . PHE A 1 307 ? 2.025 -15.469 1.564 1.00 96.88 307 PHE A N 1
ATOM 2424 C CA . PHE A 1 307 ? 3.021 -14.682 2.291 1.00 96.88 307 PHE A CA 1
ATOM 2425 C C . PHE A 1 307 ? 4.249 -15.521 2.679 1.00 96.88 307 PHE A C 1
ATOM 2427 O O . PHE A 1 307 ? 5.381 -15.124 2.392 1.00 96.88 307 PHE A O 1
ATOM 2434 N N . VAL A 1 308 ? 4.047 -16.707 3.266 1.00 97.38 308 VAL A N 1
ATOM 2435 C CA . VAL A 1 308 ? 5.146 -17.614 3.649 1.00 97.38 308 VAL A CA 1
ATOM 2436 C C . VAL A 1 308 ? 5.941 -18.068 2.424 1.00 97.38 308 VAL A C 1
ATOM 2438 O O . VAL A 1 308 ? 7.171 -18.011 2.433 1.00 97.38 308 VAL A O 1
ATOM 2441 N N . LEU A 1 309 ? 5.256 -18.457 1.347 1.00 96.94 309 LEU A N 1
ATOM 2442 C CA . LEU A 1 309 ? 5.879 -18.874 0.090 1.00 96.94 309 LEU A CA 1
ATOM 2443 C C . LEU A 1 309 ? 6.637 -17.733 -0.594 1.00 96.94 309 LEU A C 1
ATOM 2445 O O . LEU A 1 309 ? 7.647 -17.975 -1.248 1.00 96.94 309 LEU A O 1
ATOM 2449 N N . ARG A 1 310 ? 6.173 -16.487 -0.453 1.00 96.06 310 ARG A N 1
ATOM 2450 C CA . ARG A 1 310 ? 6.812 -15.326 -1.078 1.00 96.06 310 ARG A CA 1
ATOM 2451 C C . ARG A 1 310 ? 8.032 -14.829 -0.311 1.00 96.06 310 ARG A C 1
ATOM 2453 O O . ARG A 1 310 ? 8.972 -14.351 -0.952 1.00 96.06 310 ARG A O 1
ATOM 2460 N N . ILE A 1 311 ? 7.984 -14.887 1.020 1.00 95.62 311 ILE A N 1
ATOM 2461 C CA . ILE A 1 311 ? 8.966 -14.252 1.906 1.00 95.62 311 ILE A CA 1
ATOM 2462 C C . ILE A 1 311 ? 9.904 -15.264 2.538 1.00 95.62 311 ILE A C 1
ATOM 2464 O O . ILE A 1 311 ? 11.112 -15.102 2.424 1.00 95.62 311 ILE A O 1
ATOM 2468 N N . VAL A 1 312 ? 9.363 -16.289 3.195 1.00 96.00 312 VAL A N 1
ATOM 2469 C CA . VAL A 1 312 ? 10.128 -17.179 4.077 1.00 96.00 312 VAL A CA 1
ATOM 2470 C C . VAL A 1 312 ? 10.779 -18.311 3.286 1.00 96.00 312 VAL A C 1
ATOM 2472 O O . VAL A 1 312 ? 11.986 -18.513 3.388 1.00 96.00 312 VAL A O 1
ATOM 2475 N N . ALA A 1 313 ? 10.008 -19.017 2.453 1.00 96.56 313 ALA A N 1
ATOM 2476 C CA . ALA A 1 313 ? 10.509 -20.172 1.700 1.00 96.56 313 ALA A CA 1
ATOM 2477 C C . ALA A 1 313 ? 11.736 -19.855 0.810 1.00 96.56 313 ALA A C 1
ATOM 2479 O O . ALA A 1 313 ? 12.687 -20.641 0.824 1.00 96.56 313 ALA A O 1
ATOM 2480 N N . PRO A 1 314 ? 11.806 -18.696 0.116 1.00 96.31 314 PRO A N 1
ATOM 2481 C CA . PRO A 1 314 ? 12.979 -18.317 -0.667 1.00 96.31 314 PRO A CA 1
ATOM 2482 C C . PRO A 1 314 ? 14.257 -18.104 0.141 1.00 96.31 314 PRO A C 1
ATOM 2484 O O . PRO A 1 314 ? 15.333 -18.288 -0.415 1.00 96.31 314 PRO A O 1
ATOM 2487 N N . GLN A 1 315 ? 14.159 -17.727 1.422 1.00 95.38 315 GLN A N 1
ATOM 2488 C CA . GLN A 1 315 ? 15.350 -17.565 2.267 1.00 95.38 315 GLN A CA 1
ATOM 2489 C C . GLN A 1 315 ? 15.877 -18.917 2.763 1.00 95.38 315 GLN A C 1
ATOM 2491 O O . GLN A 1 315 ? 17.066 -19.051 3.021 1.00 95.38 315 GLN A O 1
ATOM 2496 N N . ILE A 1 316 ? 15.003 -19.926 2.879 1.00 95.81 316 ILE A N 1
ATOM 2497 C CA . ILE A 1 316 ? 15.373 -21.282 3.314 1.00 95.81 316 ILE A CA 1
ATOM 2498 C C . ILE A 1 316 ? 15.948 -22.091 2.147 1.00 95.81 316 ILE A C 1
ATOM 2500 O O . ILE A 1 316 ? 16.959 -22.770 2.306 1.00 95.81 316 ILE A O 1
ATOM 2504 N N . TYR A 1 317 ? 15.315 -22.027 0.971 1.00 96.00 317 TYR A N 1
ATOM 2505 C CA . TYR A 1 317 ? 15.766 -22.748 -0.221 1.00 96.00 317 TYR A CA 1
ATOM 2506 C C . TYR A 1 317 ? 15.815 -21.833 -1.458 1.00 96.00 317 TYR A C 1
ATOM 2508 O O . TYR A 1 317 ? 14.902 -21.865 -2.297 1.00 96.00 317 TYR A O 1
ATOM 2516 N N . PRO A 1 318 ? 16.886 -21.024 -1.598 1.00 94.88 318 PRO A N 1
ATOM 2517 C CA . PRO A 1 318 ? 17.018 -20.026 -2.662 1.00 94.88 318 PRO A CA 1
ATOM 2518 C C . PRO A 1 318 ? 17.037 -20.616 -4.075 1.00 94.88 318 PRO A C 1
ATOM 2520 O O . PRO A 1 318 ? 16.530 -20.001 -5.011 1.00 94.88 318 PRO A O 1
ATOM 2523 N N . ALA A 1 319 ? 17.562 -21.836 -4.236 1.00 95.69 319 ALA A N 1
ATOM 2524 C CA . ALA A 1 319 ? 17.692 -22.502 -5.535 1.00 95.69 319 ALA A CA 1
ATOM 2525 C C . ALA A 1 319 ? 16.345 -22.699 -6.261 1.00 95.69 319 ALA A C 1
ATOM 2527 O O . ALA A 1 319 ? 16.303 -22.754 -7.488 1.00 95.69 319 ALA A O 1
ATOM 2528 N N . ALA A 1 320 ? 15.228 -22.750 -5.526 1.00 95.38 320 ALA A N 1
ATOM 2529 C CA . ALA A 1 320 ? 13.884 -22.886 -6.088 1.00 95.38 320 ALA A CA 1
ATOM 2530 C C . ALA A 1 320 ? 13.129 -21.548 -6.237 1.00 95.38 320 ALA A C 1
ATOM 2532 O O . ALA A 1 320 ? 11.901 -21.549 -6.322 1.00 95.38 320 ALA A O 1
ATOM 2533 N N . TYR A 1 321 ? 13.821 -20.402 -6.301 1.00 94.38 321 TYR A N 1
ATOM 2534 C CA . TYR A 1 321 ? 13.203 -19.064 -6.313 1.00 94.38 321 TYR A CA 1
ATOM 2535 C C . TYR A 1 321 ? 12.027 -18.908 -7.294 1.00 94.38 321 TYR A C 1
ATOM 2537 O O . TYR A 1 321 ? 10.931 -18.490 -6.914 1.00 94.38 321 TYR A O 1
ATOM 2545 N N . ALA A 1 322 ? 12.214 -19.311 -8.554 1.00 93.38 322 ALA A N 1
ATOM 2546 C CA . ALA A 1 322 ? 11.169 -19.231 -9.575 1.00 93.38 322 ALA A CA 1
ATOM 2547 C C . ALA A 1 322 ? 9.978 -20.170 -9.298 1.00 93.38 322 ALA A C 1
ATOM 2549 O O . ALA A 1 322 ? 8.856 -19.911 -9.734 1.00 93.38 322 ALA A O 1
ATOM 2550 N N . HIS A 1 323 ? 10.194 -21.284 -8.595 1.00 95.31 323 HIS A N 1
ATOM 2551 C CA . HIS A 1 323 ? 9.112 -22.161 -8.150 1.00 95.31 323 HIS A CA 1
ATOM 2552 C C . HIS A 1 323 ? 8.305 -21.512 -7.019 1.00 95.31 323 HIS A C 1
ATOM 2554 O O . HIS A 1 323 ? 7.079 -21.476 -7.101 1.00 95.31 323 HIS A O 1
ATOM 2560 N N . TRP A 1 324 ? 8.974 -20.900 -6.037 1.00 96.50 324 TRP A N 1
ATOM 2561 C CA . TRP A 1 324 ? 8.310 -20.171 -4.953 1.00 96.50 324 TRP A CA 1
ATOM 2562 C C . TRP A 1 324 ? 7.446 -19.016 -5.461 1.00 96.50 324 TRP A C 1
ATOM 2564 O O . TRP A 1 324 ? 6.310 -18.863 -5.018 1.00 96.50 324 TRP A O 1
ATOM 2574 N N . ILE A 1 325 ? 7.930 -18.260 -6.454 1.00 95.06 325 ILE A N 1
ATOM 2575 C CA . ILE A 1 325 ? 7.138 -17.203 -7.103 1.00 95.06 325 ILE A CA 1
ATOM 2576 C C . ILE A 1 325 ? 5.873 -17.771 -7.753 1.00 95.06 325 ILE A C 1
ATOM 2578 O O . ILE A 1 325 ? 4.803 -17.185 -7.607 1.00 95.06 325 ILE A O 1
ATOM 2582 N N . ARG A 1 326 ? 5.972 -18.910 -8.450 1.00 95.62 326 ARG A N 1
ATOM 2583 C CA . ARG A 1 326 ? 4.812 -19.555 -9.083 1.00 95.62 326 ARG A CA 1
ATOM 2584 C C . ARG A 1 326 ? 3.792 -20.019 -8.049 1.00 95.62 326 ARG A C 1
ATOM 2586 O O . ARG A 1 326 ? 2.614 -19.740 -8.222 1.00 95.62 326 ARG A O 1
ATOM 2593 N N . LEU A 1 327 ? 4.229 -20.662 -6.965 1.00 96.88 327 LEU A N 1
ATOM 2594 C CA . LEU A 1 327 ? 3.323 -21.104 -5.901 1.00 96.88 327 LEU A CA 1
ATOM 2595 C C . LEU A 1 327 ? 2.654 -19.925 -5.183 1.00 96.88 327 LEU A C 1
ATOM 2597 O O . LEU A 1 327 ? 1.444 -19.952 -4.966 1.00 96.88 327 LEU A O 1
ATOM 2601 N N . ALA A 1 328 ? 3.407 -18.866 -4.868 1.00 96.56 328 ALA A N 1
ATOM 2602 C CA . ALA A 1 328 ? 2.842 -17.652 -4.283 1.00 96.56 328 ALA A CA 1
ATOM 2603 C C . ALA A 1 328 ? 1.813 -16.996 -5.221 1.00 96.56 328 ALA A C 1
ATOM 2605 O O . ALA A 1 328 ? 0.769 -16.548 -4.761 1.00 96.56 328 ALA A O 1
ATOM 2606 N N . ALA A 1 329 ? 2.074 -16.992 -6.532 1.00 95.44 329 ALA A N 1
ATOM 2607 C CA . ALA A 1 329 ? 1.155 -16.469 -7.540 1.00 95.44 329 ALA A CA 1
ATOM 2608 C C . ALA A 1 329 ? -0.068 -17.361 -7.810 1.00 95.44 329 ALA A C 1
ATOM 2610 O O . ALA A 1 329 ? -1.037 -16.860 -8.355 1.00 95.44 329 ALA A O 1
ATOM 2611 N N . LEU A 1 330 ? -0.027 -18.657 -7.478 1.00 96.12 330 LEU A N 1
ATOM 2612 C CA . LEU A 1 330 ? -1.201 -19.541 -7.525 1.00 96.12 330 LEU A CA 1
ATOM 2613 C C . LEU A 1 330 ? -2.112 -19.350 -6.311 1.00 96.12 330 LEU A C 1
ATOM 2615 O O . LEU A 1 330 ? -3.312 -19.586 -6.401 1.00 96.12 330 LEU A O 1
ATOM 2619 N N . CYS A 1 331 ? -1.533 -18.971 -5.171 1.00 96.00 331 CYS A N 1
ATOM 2620 C CA . CYS A 1 331 ? -2.301 -18.646 -3.973 1.00 96.00 331 CYS A CA 1
ATOM 2621 C C . CYS A 1 331 ? -3.008 -17.286 -4.094 1.00 96.00 331 CYS A C 1
ATOM 2623 O O . CYS A 1 331 ? -4.043 -17.088 -3.464 1.00 96.00 331 CYS A O 1
ATOM 2625 N N . TRP A 1 332 ? -2.421 -16.361 -4.858 1.00 90.50 332 TRP A N 1
ATOM 2626 C CA . TRP A 1 332 ? -2.941 -15.018 -5.109 1.00 90.50 332 TRP A CA 1
ATOM 2627 C C . TRP A 1 332 ? -3.992 -15.005 -6.223 1.00 90.50 332 TRP A C 1
ATOM 2629 O O . TRP A 1 332 ? -5.071 -14.413 -6.003 1.00 90.50 332 TRP A O 1
#

Foldseek 3Di:
DLLCCVVVVDDAAPAPFDSVLLVLCCLQVVPVCVQLLVVLLVVLCVQLVHDGDDDPLVVQLVVLSVLLVVLSRCVVVDDVVSSVCSNCVNLVSSLVVSLCSCVVRVVSGPDVPCVLSVPLSVVLVVLSVLCRDPVRVVLSSQLSLLSSLLSLLVVLVVPLQVCCCVPVVDGFDDDPVLSVLLNVLSSVSSRLVVDPLQVSLVSLLVSLVSLVVSVVRSPLVVQCVDLLRNLSVQLSVLSSVLSVVSSCVSVDVDDFLPDQSSLSNSLRNVLQNSLSVCLQVVCVVVVHPRDQDPVSVVLNVLSVVLSCLQHPVCVVPVVCNSVSSVSSVVSD

Radius of gyration: 19.7 Å; chains: 1; bounding box: 52×45×54 Å

Secondary structure (DSSP, 8-state):
-HHHHHTTSSPPP--SS-HHHHHHHIIIIIIIHHHHHHHHHHHHHHHTT-PPP-THHHHHHHHHHHHHHHHHHHGGGS-HHHHHHHHHHHHHHHHHHHHHHHHHTGGG-S-GGGHHHHHHHHHHHHHHHHHHSTTTHHHHHHHHHHHHHHHHHHHHHHHHHHHHHHHH--PPP--HHHHHHHHHHHHHGGGGGGS-HHHHHHHHHHHHHHHHHHHHHT-HHHHTTSHHHHHHHHHHHHHHHHHHHHHHHHHS----SSSHHHHHHIIIIIIHHHHHHHHHHHHHHTT------HHHHHHHHHHHHHHHHHHTHHHH-GGGHHHHHHHHHHH-